Protein AF-A0A5B7K9D0-F1 (afdb_monomer)

Solvent-accessible surface area (backbone atoms only — not comparable to full-atom values): 18803 Å² total; per-residue (Å²): 105,33,91,85,78,66,42,64,62,54,30,26,32,66,75,74,73,41,77,31,24,77,67,46,36,67,79,73,42,40,76,84,85,36,50,75,45,51,32,67,60,52,50,51,52,51,51,51,53,49,49,54,52,50,53,52,51,51,52,52,52,49,53,54,50,51,53,52,51,50,53,51,52,54,52,50,54,53,51,51,52,52,54,52,52,49,51,54,50,54,51,49,53,49,50,52,52,52,42,52,53,49,55,73,67,44,86,51,71,66,47,49,51,54,34,48,54,51,51,56,48,52,50,50,52,56,60,69,62,58,70,70,78,67,73,72,83,72,75,71,72,74,82,75,81,77,76,81,80,88,82,80,89,82,87,86,84,90,87,86,87,89,84,89,87,88,85,87,84,89,80,80,88,79,80,79,81,73,78,77,77,90,73,81,85,79,75,87,70,87,73,80,75,80,72,80,76,83,79,81,77,83,83,80,83,88,78,89,84,82,84,89,90,83,87,88,82,89,81,91,78,85,82,80,75,80,83,79,77,80,86,76,81,75,80,76,73,76,85,78,80,73,79,87,70,79,81,77,79,94,77,80,90,78,83,82,76,85,83,82,75,81,84,80,76,83,80,82,80,79,85,81,85,129

Foldseek 3Di:
DPPPPPDDFFKAWPVVRDTDDPVCCVVPNDPPVTDMDTPVVVVVVVVVVVVVVVVVVVVVVVVVVVVVVVVVVVVVVVVVVVVVLVVLVVVLVVLVVVLVVLCVVDDDPVSVVVSVVSVVVSVVSVVVSPPPPVPDPPPPPDPPPPPPDDDDDDDDDDDDDDDDDDDDDDDDDDDDPDPPPPDDPPPPDPPPPPDPDDDDDDDDDDDDDDDDDDDDDDDDDDPDDDDDDDPPPPPDDPDPPDPPDDDDDDDDDDDDDPPDDDDDDDDDDDDDDD

pLDDT: mean 71.6, std 24.09, range [37.0, 98.38]

Structure (mmCIF, N/CA/C/O backbone):
data_AF-A0A5B7K9D0-F1
#
_entry.id   AF-A0A5B7K9D0-F1
#
loop_
_atom_site.group_PDB
_atom_site.id
_atom_site.type_symbol
_atom_site.label_atom_id
_atom_site.label_alt_id
_atom_site.label_comp_id
_atom_site.label_asym_id
_atom_site.label_entity_id
_atom_site.label_seq_id
_atom_site.pdbx_PDB_ins_code
_atom_site.Cartn_x
_atom_site.Cartn_y
_atom_site.Cartn_z
_atom_site.occupancy
_atom_site.B_iso_or_equiv
_atom_site.auth_seq_id
_atom_site.auth_comp_id
_atom_site.auth_asym_id
_atom_site.auth_atom_id
_atom_site.pdbx_PDB_model_num
ATOM 1 N N . MET A 1 1 ? 32.392 -12.750 -32.713 1.00 93.25 1 MET A N 1
ATOM 2 C CA . MET A 1 1 ? 32.916 -12.492 -34.073 1.00 93.25 1 MET A CA 1
ATOM 3 C C . MET A 1 1 ? 31.763 -12.564 -35.059 1.00 93.25 1 MET A C 1
ATOM 5 O O . MET A 1 1 ? 30.759 -13.179 -34.718 1.00 93.25 1 MET A O 1
ATOM 9 N N . CYS A 1 2 ? 31.868 -11.917 -36.221 1.00 96.12 2 CYS A N 1
ATOM 10 C CA . CYS A 1 2 ? 30.914 -12.110 -37.313 1.00 96.12 2 CYS A CA 1
ATOM 11 C C . CYS A 1 2 ? 30.968 -13.579 -37.772 1.00 96.12 2 CYS A C 1
ATOM 13 O O . CYS A 1 2 ? 32.075 -14.080 -37.977 1.00 96.12 2 CYS A O 1
ATOM 15 N N . PRO A 1 3 ? 29.826 -14.273 -37.917 1.00 94.81 3 PRO A N 1
ATOM 16 C CA . PRO A 1 3 ? 29.818 -15.682 -38.309 1.00 94.81 3 PRO A CA 1
ATOM 17 C C . PRO A 1 3 ? 30.277 -15.913 -39.756 1.00 94.81 3 PRO A C 1
ATOM 19 O O . PRO A 1 3 ? 30.742 -17.000 -40.067 1.00 94.81 3 PRO A O 1
ATOM 22 N N . GLU A 1 4 ? 30.166 -14.906 -40.625 1.00 95.69 4 GLU A N 1
ATOM 23 C CA . GLU A 1 4 ? 30.452 -15.040 -42.062 1.00 95.69 4 GLU A CA 1
ATOM 24 C C . GLU A 1 4 ? 31.881 -14.631 -42.407 1.00 95.69 4 GLU A C 1
ATOM 26 O O . GLU A 1 4 ? 32.582 -15.341 -43.115 1.00 95.69 4 GLU A O 1
ATOM 31 N N . HIS A 1 5 ? 32.327 -13.510 -41.844 1.00 96.44 5 HIS A N 1
ATOM 32 C CA . HIS A 1 5 ? 33.610 -12.896 -42.183 1.00 96.44 5 HIS A CA 1
ATOM 33 C C . HIS A 1 5 ? 34.705 -13.176 -41.143 1.00 96.44 5 HIS A C 1
ATOM 35 O O . HIS A 1 5 ? 35.862 -12.810 -41.322 1.00 96.44 5 HIS A O 1
ATOM 41 N N . GLY A 1 6 ? 34.352 -13.751 -39.986 1.00 96.12 6 GLY A N 1
ATOM 42 C CA . GLY A 1 6 ? 35.281 -13.984 -38.872 1.00 96.12 6 GLY A CA 1
ATOM 43 C C . GLY A 1 6 ? 35.803 -12.711 -38.186 1.00 96.12 6 GLY A C 1
ATOM 44 O O . GLY A 1 6 ? 36.428 -12.793 -37.128 1.00 96.12 6 GLY A O 1
ATOM 45 N N . SER A 1 7 ? 35.519 -11.524 -38.726 1.00 96.06 7 SER A N 1
ATOM 46 C CA . SER A 1 7 ? 35.989 -10.240 -38.213 1.00 96.06 7 SER A CA 1
ATOM 47 C C . SER A 1 7 ? 35.120 -9.699 -37.059 1.00 96.06 7 SER A C 1
ATOM 49 O O . SER A 1 7 ? 34.014 -10.174 -36.765 1.00 96.06 7 SER A O 1
ATOM 51 N N . ARG A 1 8 ? 35.656 -8.731 -36.302 1.00 97.00 8 ARG A N 1
ATOM 52 C CA . ARG A 1 8 ? 35.011 -8.193 -35.091 1.00 97.00 8 ARG A CA 1
ATOM 53 C C . ARG A 1 8 ? 33.774 -7.358 -35.444 1.00 97.00 8 ARG A C 1
ATOM 55 O O . ARG A 1 8 ? 33.805 -6.534 -36.353 1.00 97.00 8 ARG A O 1
ATOM 62 N N . LEU A 1 9 ? 32.701 -7.528 -34.669 1.00 97.38 9 LEU A N 1
ATOM 63 C CA . LEU A 1 9 ? 31.514 -6.674 -34.740 1.00 97.38 9 LEU A CA 1
ATOM 64 C C . LEU A 1 9 ? 31.845 -5.305 -34.134 1.00 97.38 9 LEU A C 1
ATOM 66 O O . LEU A 1 9 ? 32.272 -5.227 -32.980 1.00 97.38 9 LEU A O 1
ATOM 70 N N . ALA A 1 10 ? 31.673 -4.246 -34.915 1.00 97.38 10 ALA A N 1
ATOM 71 C CA . ALA A 1 10 ? 32.025 -2.880 -34.519 1.00 97.38 10 ALA A CA 1
ATOM 72 C C . ALA A 1 10 ? 30.884 -1.882 -34.750 1.00 97.38 10 ALA A C 1
ATOM 74 O O . ALA A 1 10 ? 30.903 -0.782 -34.193 1.00 97.38 10 ALA A O 1
ATOM 75 N N . PHE A 1 11 ? 29.870 -2.274 -35.520 1.00 97.81 11 PHE A N 1
ATOM 76 C CA . PHE A 1 11 ? 28.762 -1.421 -35.921 1.00 97.81 11 PHE A CA 1
ATOM 77 C C . PHE A 1 11 ? 27.428 -2.037 -35.507 1.00 97.81 11 PHE A C 1
ATOM 79 O O . PHE A 1 11 ? 27.322 -3.248 -35.311 1.00 97.81 11 PHE A O 1
ATOM 86 N N . TRP A 1 12 ? 26.417 -1.192 -35.368 1.00 98.12 12 TRP A N 1
ATOM 87 C CA . TRP A 1 12 ? 25.029 -1.573 -35.160 1.00 98.12 12 TRP A CA 1
ATOM 88 C C . TRP A 1 12 ? 24.189 -0.976 -36.283 1.00 98.12 12 TRP A C 1
ATOM 90 O O . TRP A 1 12 ? 24.243 0.233 -36.520 1.00 98.12 12 TRP A O 1
ATOM 100 N N . CYS A 1 13 ? 23.426 -1.816 -36.975 1.00 97.56 13 CYS A N 1
ATOM 101 C CA . CYS A 1 13 ? 22.444 -1.369 -37.946 1.00 97.56 13 CYS A CA 1
ATOM 102 C C . CYS A 1 13 ? 21.132 -1.070 -37.225 1.00 97.56 13 CYS A C 1
ATOM 104 O O . CYS A 1 13 ? 20.494 -1.975 -36.692 1.00 97.56 13 CYS A O 1
ATOM 106 N N . VAL A 1 14 ? 20.724 0.198 -37.213 1.00 96.38 14 VAL A N 1
ATOM 107 C CA . VAL A 1 14 ? 19.488 0.644 -36.555 1.00 96.38 14 VAL A CA 1
ATOM 108 C C . VAL A 1 14 ? 18.267 0.088 -37.283 1.00 96.38 14 VAL A C 1
ATOM 110 O O . VAL A 1 14 ? 17.337 -0.373 -36.637 1.00 96.38 14 VAL A O 1
ATOM 113 N N . SER A 1 15 ? 18.302 0.054 -38.617 1.00 96.56 15 SER A N 1
ATOM 114 C CA . SER A 1 15 ? 17.191 -0.429 -39.446 1.00 96.56 15 SER A CA 1
ATOM 115 C C . SER A 1 15 ? 16.925 -1.930 -39.289 1.00 96.56 15 SER A C 1
ATOM 117 O O . SER A 1 15 ? 15.780 -2.358 -39.374 1.00 96.56 15 SER A O 1
ATOM 119 N N . CYS A 1 16 ? 17.975 -2.733 -39.086 1.00 96.62 16 CYS A N 1
ATOM 120 C CA . CYS A 1 16 ? 17.863 -4.188 -38.924 1.00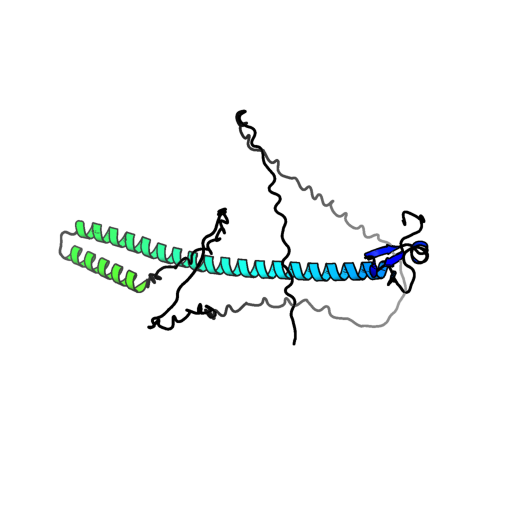 96.62 16 CYS A CA 1
ATOM 121 C C . CYS A 1 16 ? 17.884 -4.644 -37.465 1.00 96.62 16 CYS A C 1
ATOM 123 O O . CYS A 1 16 ? 17.670 -5.823 -37.212 1.00 96.62 16 CYS A O 1
ATOM 125 N N . GLU A 1 17 ? 18.186 -3.741 -36.531 1.00 96.69 17 GLU A N 1
ATOM 126 C CA . GLU A 1 17 ? 18.398 -4.039 -35.112 1.00 96.69 17 GLU A CA 1
ATOM 127 C C . GLU A 1 17 ? 19.430 -5.159 -34.866 1.00 96.69 17 GLU A C 1
ATOM 129 O O . GLU A 1 17 ? 19.261 -6.017 -33.998 1.00 96.69 17 GLU A O 1
ATOM 134 N N . THR A 1 18 ? 20.532 -5.151 -35.625 1.00 96.75 18 THR A N 1
ATOM 135 C CA . THR A 1 18 ? 21.591 -6.171 -35.538 1.00 96.75 18 THR A CA 1
ATOM 136 C C . THR A 1 18 ? 22.998 -5.576 -35.522 1.00 96.75 18 THR A C 1
ATOM 138 O O . THR A 1 18 ? 23.266 -4.500 -36.060 1.00 96.75 18 THR A O 1
ATOM 141 N N . ALA A 1 19 ? 23.935 -6.297 -34.897 1.00 97.19 19 ALA A N 1
ATOM 142 C CA . ALA A 1 19 ? 25.354 -5.949 -34.908 1.00 97.19 19 ALA A CA 1
ATOM 143 C C . ALA A 1 19 ? 26.041 -6.456 -36.188 1.00 97.19 19 ALA A C 1
ATOM 145 O O . ALA A 1 19 ? 25.825 -7.593 -36.604 1.00 97.19 19 ALA A O 1
ATOM 146 N N . ALA A 1 20 ? 26.926 -5.642 -36.765 1.00 96.94 20 ALA A N 1
ATOM 147 C CA . ALA A 1 20 ? 27.625 -5.918 -38.019 1.00 96.94 20 ALA A CA 1
ATOM 148 C C . ALA A 1 20 ? 29.147 -5.683 -37.905 1.00 96.94 20 ALA A C 1
ATOM 150 O O . ALA A 1 20 ? 29.621 -4.842 -37.126 1.00 96.94 20 ALA A O 1
ATOM 151 N N . CYS A 1 21 ? 29.934 -6.441 -38.678 1.00 97.50 21 CYS A N 1
ATOM 152 C CA . CYS A 1 21 ? 31.344 -6.128 -38.943 1.00 97.50 21 CYS A CA 1
ATOM 153 C C . CYS A 1 21 ? 31.461 -5.190 -40.155 1.00 97.50 21 CYS A C 1
ATOM 155 O O . CYS A 1 21 ? 30.463 -4.915 -40.815 1.00 97.50 21 CYS A O 1
ATOM 157 N N . GLY A 1 22 ? 32.673 -4.702 -40.443 1.00 95.94 22 GLY A N 1
ATOM 158 C CA . GLY A 1 22 ? 32.917 -3.783 -41.561 1.00 95.94 22 GLY A CA 1
ATOM 159 C C . GLY A 1 22 ? 32.517 -4.349 -42.928 1.00 95.94 22 GLY A C 1
ATOM 160 O O . GLY A 1 22 ? 31.944 -3.618 -43.723 1.00 95.94 22 GLY A O 1
ATOM 161 N N . GLU A 1 23 ? 32.745 -5.642 -43.172 1.00 96.81 23 GLU A N 1
ATOM 162 C CA . GLU A 1 23 ? 32.408 -6.312 -44.442 1.00 96.81 23 GLU A CA 1
ATOM 163 C C . GLU A 1 23 ? 30.888 -6.413 -44.649 1.00 96.81 23 GLU A C 1
ATOM 165 O O . GLU A 1 23 ? 30.371 -6.004 -45.687 1.00 96.81 23 GLU A O 1
ATOM 170 N N . CYS A 1 24 ? 30.134 -6.794 -43.608 1.00 96.50 24 CYS A N 1
ATOM 171 C CA . CYS A 1 24 ? 28.667 -6.835 -43.659 1.00 96.50 24 CYS A CA 1
ATOM 172 C C . CYS A 1 24 ? 28.021 -5.485 -44.021 1.00 96.50 24 CYS A C 1
ATOM 174 O O . CYS A 1 24 ? 26.888 -5.468 -44.507 1.00 96.50 24 CYS A O 1
ATOM 176 N N . LEU A 1 25 ? 28.699 -4.359 -43.765 1.00 94.75 25 LEU A N 1
ATOM 177 C CA . LEU A 1 25 ? 28.179 -3.036 -44.117 1.00 94.75 25 LEU A CA 1
ATOM 178 C C . LEU A 1 25 ? 28.082 -2.831 -45.629 1.00 94.75 25 LEU A C 1
ATOM 180 O O . LEU A 1 25 ? 27.198 -2.113 -46.079 1.00 94.75 25 LEU A O 1
ATOM 184 N N . PHE A 1 26 ? 28.980 -3.436 -46.404 1.00 93.88 26 PHE A N 1
ATOM 185 C CA . PHE A 1 26 ? 28.994 -3.278 -47.856 1.00 93.88 26 PHE A CA 1
ATOM 186 C C . PHE A 1 26 ? 28.060 -4.279 -48.531 1.00 93.88 26 PHE A C 1
ATOM 188 O O . PHE A 1 26 ? 27.310 -3.898 -49.425 1.00 93.88 26 PHE A O 1
ATOM 195 N N . ASP A 1 27 ? 28.048 -5.522 -48.047 1.00 94.81 27 ASP A N 1
ATOM 196 C CA . ASP A 1 27 ? 27.316 -6.600 -48.714 1.00 94.81 27 ASP A CA 1
ATOM 197 C C . ASP A 1 27 ? 25.829 -6.624 -48.356 1.00 94.81 27 ASP A C 1
ATOM 199 O O . ASP A 1 27 ? 24.980 -6.879 -49.208 1.00 94.81 27 ASP A O 1
ATOM 203 N N . ARG A 1 28 ? 25.498 -6.383 -47.080 1.00 95.38 28 ARG A N 1
ATOM 204 C CA . ARG A 1 28 ? 24.138 -6.594 -46.548 1.00 95.38 28 ARG A CA 1
ATOM 205 C C . ARG A 1 28 ? 23.463 -5.344 -46.026 1.00 95.38 28 ARG A C 1
ATOM 207 O O . ARG A 1 28 ? 22.239 -5.284 -46.029 1.00 95.38 28 ARG A O 1
ATOM 214 N N . HIS A 1 29 ? 24.242 -4.364 -45.578 1.00 95.12 29 HIS A N 1
ATOM 215 C CA . HIS A 1 29 ? 23.711 -3.126 -45.011 1.00 95.12 29 HIS A CA 1
ATOM 216 C C . HIS A 1 29 ? 24.219 -1.870 -45.738 1.00 95.12 29 HIS A C 1
ATOM 218 O O . HIS A 1 29 ? 24.694 -0.942 -45.072 1.00 95.12 29 HIS A O 1
ATOM 224 N N . PRO A 1 30 ? 24.130 -1.804 -47.083 1.00 94.44 30 PRO A N 1
ATOM 225 C CA . PRO A 1 30 ? 24.677 -0.685 -47.831 1.00 94.44 30 PRO A CA 1
ATOM 226 C C . PRO A 1 30 ? 23.942 0.613 -47.493 1.00 94.44 30 PRO A C 1
ATOM 228 O O . PRO A 1 30 ? 22.709 0.681 -47.415 1.00 94.44 30 PRO A O 1
ATOM 231 N N . ARG A 1 31 ? 24.714 1.690 -47.336 1.00 91.50 31 ARG A N 1
ATOM 232 C CA . ARG A 1 31 ? 24.153 3.044 -47.309 1.00 91.50 31 ARG A CA 1
ATOM 233 C C . ARG A 1 31 ? 23.674 3.433 -48.715 1.00 91.50 31 ARG A C 1
ATOM 235 O O . ARG A 1 31 ? 24.309 3.043 -49.693 1.00 91.50 31 ARG A O 1
ATOM 242 N N . PRO A 1 32 ? 22.596 4.228 -48.831 1.00 93.25 32 PRO A N 1
ATOM 243 C CA . PRO A 1 32 ? 21.868 4.913 -47.753 1.00 93.25 32 PRO A CA 1
ATOM 244 C C . PRO A 1 32 ? 20.695 4.119 -47.149 1.00 93.25 32 PRO A C 1
ATOM 246 O O . PRO A 1 32 ? 20.025 4.639 -46.265 1.00 93.25 32 PRO A O 1
ATOM 249 N N . ALA A 1 33 ? 20.425 2.894 -47.610 1.00 95.62 33 ALA A N 1
ATOM 250 C CA . ALA A 1 33 ? 19.237 2.136 -47.202 1.00 95.62 33 ALA A CA 1
ATOM 251 C C . ALA A 1 33 ? 19.224 1.764 -45.706 1.00 95.62 33 ALA A C 1
ATOM 253 O O . ALA A 1 33 ? 18.156 1.628 -45.112 1.00 95.62 33 ALA A O 1
ATOM 254 N N . HIS A 1 34 ? 20.403 1.627 -45.095 1.00 97.06 34 HIS A N 1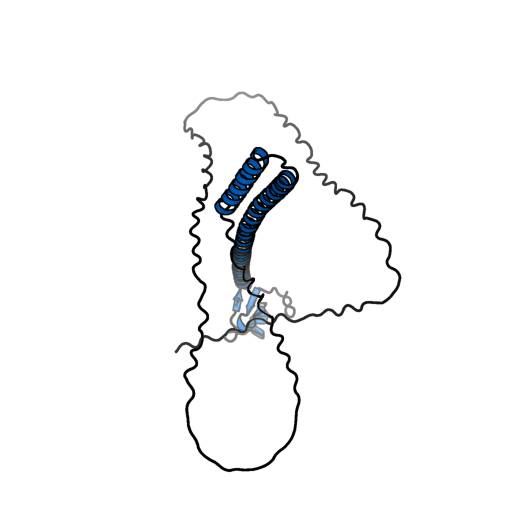
ATOM 255 C CA . HIS A 1 34 ? 20.562 1.286 -43.684 1.00 97.06 34 HIS A CA 1
ATOM 256 C C . HIS A 1 34 ? 21.226 2.412 -42.895 1.00 97.06 34 HIS A C 1
ATOM 258 O O . HIS A 1 34 ? 22.253 2.957 -43.311 1.00 97.06 34 HIS A O 1
ATOM 264 N N . ASP A 1 35 ? 20.680 2.700 -41.712 1.00 96.19 35 ASP A N 1
ATOM 265 C CA . ASP A 1 35 ? 21.328 3.584 -40.748 1.00 96.19 35 ASP A CA 1
ATOM 266 C C . ASP A 1 35 ? 22.271 2.786 -39.839 1.00 96.19 35 ASP A C 1
ATOM 268 O O . ASP A 1 35 ? 21.918 1.729 -39.305 1.00 96.19 35 ASP A O 1
ATOM 272 N N . LEU A 1 36 ? 23.503 3.275 -39.710 1.00 96.56 36 LEU A N 1
ATOM 273 C CA . LEU A 1 36 ? 24.617 2.567 -39.086 1.00 96.56 36 LEU A CA 1
ATOM 274 C C . LEU A 1 36 ? 25.277 3.463 -38.046 1.00 96.56 36 LEU A C 1
ATOM 276 O O . LEU A 1 36 ? 25.777 4.538 -38.383 1.00 96.56 36 LEU A O 1
ATOM 280 N N . ILE A 1 37 ? 25.368 2.964 -36.818 1.00 97.00 37 ILE A N 1
ATOM 281 C CA . ILE A 1 37 ? 26.040 3.624 -35.695 1.00 97.00 37 ILE A CA 1
ATOM 282 C C . ILE A 1 37 ? 27.149 2.729 -35.140 1.00 97.00 37 ILE A C 1
ATOM 284 O O . ILE A 1 37 ? 27.199 1.526 -35.415 1.00 97.00 37 ILE A O 1
ATOM 288 N N . ARG A 1 38 ? 28.072 3.294 -34.357 1.00 98.00 38 ARG A N 1
ATOM 289 C CA . ARG A 1 38 ? 29.080 2.476 -33.671 1.00 98.00 38 ARG A CA 1
ATOM 290 C C . ARG A 1 38 ? 28.392 1.614 -32.621 1.00 98.00 38 ARG A C 1
ATOM 292 O O . ARG A 1 38 ? 27.558 2.091 -31.854 1.00 98.00 38 ARG A O 1
ATOM 299 N N . LEU A 1 39 ? 28.783 0.343 -32.555 1.00 97.19 39 LEU A N 1
ATOM 300 C CA . LEU A 1 39 ? 28.190 -0.613 -31.622 1.00 97.19 39 LEU A CA 1
ATOM 301 C C . LEU A 1 39 ? 28.347 -0.152 -30.166 1.00 97.19 39 LEU A C 1
ATOM 303 O O . LEU A 1 39 ? 27.427 -0.303 -29.372 1.00 97.19 39 LEU A O 1
ATOM 307 N N . GLN A 1 40 ? 29.491 0.447 -29.825 1.00 97.44 40 GLN A N 1
ATOM 308 C CA . GLN A 1 40 ? 29.757 0.956 -28.478 1.00 97.44 40 GLN A CA 1
ATOM 309 C C . GLN A 1 40 ? 28.778 2.066 -28.064 1.00 97.44 40 GLN A C 1
ATOM 311 O O . GLN A 1 40 ? 28.283 2.040 -26.939 1.00 97.44 40 GLN A O 1
ATOM 316 N N . ASP A 1 41 ? 28.442 2.980 -28.975 1.00 97.50 41 ASP A N 1
ATOM 317 C CA . ASP A 1 41 ? 27.512 4.084 -28.706 1.00 97.50 41 ASP A CA 1
ATOM 318 C C . ASP A 1 41 ? 26.086 3.555 -28.496 1.00 97.50 41 ASP A C 1
ATOM 320 O O . ASP A 1 41 ? 25.372 3.986 -27.584 1.00 97.50 41 ASP A O 1
ATOM 324 N N . GLN A 1 42 ? 25.689 2.551 -29.288 1.00 97.06 42 GLN A N 1
ATOM 325 C CA . GLN A 1 42 ? 24.408 1.874 -29.099 1.00 97.06 42 GLN A CA 1
ATOM 326 C C . GLN A 1 42 ? 24.353 1.128 -27.765 1.00 97.06 42 GLN A C 1
ATOM 328 O O . GLN A 1 42 ? 23.351 1.214 -27.058 1.00 97.06 42 GLN A O 1
ATOM 333 N N . LEU A 1 43 ? 25.420 0.414 -27.395 1.00 96.69 43 LEU A N 1
ATOM 334 C CA . LEU A 1 43 ? 25.493 -0.284 -26.111 1.00 96.69 43 LEU A CA 1
ATOM 335 C C . LEU A 1 43 ? 25.397 0.694 -24.939 1.00 96.69 43 LEU A C 1
ATOM 337 O O . LEU A 1 43 ? 24.624 0.443 -24.019 1.00 96.69 43 LEU A O 1
ATOM 341 N N . HIS A 1 44 ? 26.104 1.824 -24.994 1.00 97.88 44 HIS A N 1
ATOM 342 C CA . HIS A 1 44 ? 26.001 2.875 -23.982 1.00 97.88 44 HIS A CA 1
ATOM 343 C C . HIS A 1 44 ? 24.572 3.433 -23.890 1.00 97.88 44 HIS A C 1
ATOM 345 O O . HIS A 1 44 ? 24.007 3.564 -22.805 1.00 97.88 44 HIS A O 1
ATOM 351 N N . THR A 1 45 ? 23.934 3.679 -25.036 1.00 97.00 45 THR A N 1
ATOM 352 C CA . THR A 1 45 ? 22.540 4.140 -25.097 1.00 97.00 45 THR A CA 1
ATOM 353 C C . THR A 1 45 ? 21.573 3.120 -24.490 1.00 97.00 45 THR A C 1
ATOM 355 O O . THR A 1 45 ? 20.665 3.488 -23.742 1.00 97.00 45 THR A O 1
ATOM 358 N N . LEU A 1 46 ? 21.752 1.830 -24.783 1.00 96.62 46 LEU A N 1
ATOM 359 C CA . LEU A 1 46 ? 20.944 0.756 -24.205 1.00 96.62 46 LEU A CA 1
ATOM 360 C C . LEU A 1 46 ? 21.163 0.634 -22.696 1.00 96.62 46 LEU A C 1
ATOM 362 O O . LEU A 1 46 ? 20.187 0.504 -21.960 1.00 96.62 46 LEU A O 1
ATOM 366 N N . GLN A 1 47 ? 22.411 0.721 -22.232 1.00 98.12 47 GLN A N 1
ATOM 367 C CA . GLN A 1 47 ? 22.744 0.714 -20.808 1.00 98.12 47 GLN A CA 1
ATOM 368 C C . GLN A 1 47 ? 22.070 1.872 -20.073 1.00 98.12 47 GLN A C 1
ATOM 370 O O . GLN A 1 47 ? 21.425 1.641 -19.053 1.00 98.12 47 GLN A O 1
ATOM 375 N N . GLU A 1 48 ? 22.127 3.088 -20.616 1.00 98.19 48 GLU A N 1
ATOM 376 C CA . GLU A 1 48 ? 21.488 4.247 -19.991 1.00 98.19 48 GLU A CA 1
ATOM 377 C C . GLU A 1 48 ? 19.959 4.112 -19.967 1.00 98.19 48 GLU A C 1
ATOM 379 O O . GLU A 1 48 ? 19.324 4.343 -18.938 1.00 98.19 48 GLU A O 1
ATOM 384 N N . ARG A 1 49 ? 19.344 3.631 -21.057 1.00 97.94 49 ARG A N 1
ATOM 385 C CA . ARG A 1 49 ? 17.898 3.343 -21.080 1.00 97.94 49 ARG A CA 1
ATOM 386 C C . ARG A 1 49 ? 17.510 2.289 -20.044 1.00 97.94 49 ARG A C 1
ATOM 388 O O . ARG A 1 49 ? 16.488 2.448 -19.375 1.00 97.94 49 ARG A O 1
ATOM 395 N N . MET A 1 50 ? 18.298 1.223 -19.909 1.00 97.56 50 MET A N 1
ATOM 396 C CA . MET A 1 50 ? 18.070 0.188 -18.898 1.00 97.56 50 MET A CA 1
ATOM 397 C C . MET A 1 50 ? 18.224 0.751 -17.486 1.00 97.56 50 MET A C 1
ATOM 399 O O . MET A 1 50 ? 17.377 0.481 -16.639 1.00 97.56 50 MET A O 1
ATOM 403 N N . ARG A 1 51 ? 19.235 1.592 -17.245 1.00 98.19 51 ARG A N 1
ATOM 404 C CA . ARG A 1 51 ? 19.454 2.267 -15.961 1.00 98.19 51 ARG A CA 1
ATOM 405 C C . ARG A 1 51 ? 18.264 3.145 -15.581 1.00 98.19 51 ARG A C 1
ATOM 407 O O . ARG A 1 51 ? 17.741 3.007 -14.481 1.00 98.19 51 ARG A O 1
ATOM 414 N N . ILE A 1 52 ? 17.786 3.987 -16.498 1.00 98.25 52 ILE A N 1
ATOM 415 C CA . ILE A 1 52 ? 16.611 4.846 -16.276 1.00 98.25 52 ILE A CA 1
ATOM 416 C C . ILE A 1 52 ? 15.371 4.001 -15.959 1.00 98.25 52 ILE A C 1
ATOM 418 O O . ILE A 1 52 ? 14.640 4.302 -15.014 1.00 98.25 52 ILE A O 1
ATOM 422 N N . ARG A 1 53 ? 15.135 2.919 -16.715 1.00 98.19 53 ARG A N 1
ATOM 423 C CA . ARG A 1 53 ? 14.011 2.002 -16.463 1.00 98.19 53 ARG A CA 1
ATOM 424 C C . ARG A 1 53 ? 14.120 1.324 -15.098 1.00 98.19 53 ARG A C 1
ATOM 426 O O . ARG A 1 53 ? 13.120 1.260 -14.390 1.00 98.19 53 ARG A O 1
ATOM 433 N N . ALA A 1 54 ? 15.311 0.865 -14.720 1.00 97.44 54 ALA A N 1
ATOM 434 C CA . ALA A 1 54 ? 15.556 0.238 -13.426 1.00 97.44 54 ALA A CA 1
ATOM 435 C C . ALA A 1 54 ? 15.303 1.217 -12.272 1.00 97.44 54 ALA A C 1
ATOM 437 O O . ALA A 1 54 ? 14.569 0.886 -11.347 1.00 97.44 54 ALA A O 1
ATOM 438 N N . VAL A 1 55 ? 15.825 2.446 -12.359 1.00 98.19 55 VAL A N 1
ATOM 439 C CA . VAL A 1 55 ? 15.592 3.497 -11.353 1.00 98.19 55 VAL A CA 1
ATOM 440 C C . VAL A 1 55 ? 14.102 3.809 -11.218 1.00 98.19 55 VAL A C 1
ATOM 442 O O . VAL A 1 55 ? 13.589 3.880 -10.103 1.00 98.19 55 VAL A O 1
ATOM 445 N N . ARG A 1 56 ? 13.382 3.938 -12.340 1.00 98.12 56 ARG A N 1
ATOM 446 C CA . ARG A 1 56 ? 11.932 4.169 -12.324 1.00 98.12 56 ARG A CA 1
ATOM 447 C C . ARG A 1 56 ? 11.179 3.024 -11.648 1.00 98.12 56 ARG A C 1
ATOM 449 O O . ARG A 1 56 ? 10.296 3.287 -10.841 1.00 98.12 56 ARG A O 1
ATOM 456 N N . LEU A 1 57 ? 11.525 1.777 -11.963 1.00 98.19 57 LEU A N 1
ATOM 457 C CA . LEU A 1 57 ? 10.885 0.605 -11.368 1.00 98.19 57 LEU A CA 1
ATOM 458 C C . LEU A 1 57 ? 11.149 0.527 -9.860 1.00 98.19 57 LEU A C 1
ATOM 460 O O . LEU A 1 57 ? 10.219 0.304 -9.094 1.00 98.19 57 LEU A O 1
ATOM 464 N N . VAL A 1 58 ? 12.383 0.785 -9.420 1.00 98.31 58 VAL A N 1
ATOM 465 C CA . VAL A 1 58 ? 12.718 0.848 -7.989 1.00 98.31 58 VAL A CA 1
ATOM 466 C C . VAL A 1 58 ? 11.921 1.949 -7.291 1.00 98.31 58 VAL A C 1
ATOM 468 O O . VAL A 1 58 ? 11.335 1.697 -6.246 1.00 98.31 58 VAL A O 1
ATOM 471 N N . SER A 1 59 ? 11.827 3.142 -7.882 1.00 98.00 59 SER A N 1
ATOM 472 C CA . SER A 1 59 ? 11.029 4.239 -7.321 1.00 98.00 59 SER A CA 1
ATOM 473 C C . SER A 1 59 ? 9.543 3.881 -7.197 1.00 98.00 59 SER A C 1
ATOM 475 O O . SER A 1 59 ? 8.937 4.178 -6.172 1.00 98.00 59 SER A O 1
ATOM 477 N N . GLN A 1 60 ? 8.969 3.196 -8.191 1.00 97.88 60 GLN A N 1
ATOM 478 C CA . GLN A 1 60 ? 7.583 2.720 -8.132 1.00 97.88 60 GLN A CA 1
ATOM 479 C C . GLN A 1 60 ? 7.378 1.669 -7.036 1.00 97.88 60 GLN A C 1
ATOM 481 O O . GLN A 1 60 ? 6.389 1.732 -6.312 1.00 97.88 60 GLN A O 1
ATOM 486 N N . LEU A 1 61 ? 8.318 0.730 -6.885 1.00 97.56 61 LEU A N 1
ATOM 487 C CA . LEU A 1 61 ? 8.264 -0.277 -5.824 1.00 97.56 61 LEU A CA 1
ATOM 488 C C . LEU A 1 61 ? 8.371 0.349 -4.431 1.00 97.56 61 LEU A C 1
ATOM 490 O O . LEU A 1 61 ? 7.644 -0.061 -3.532 1.00 97.56 61 LEU A O 1
ATOM 494 N N . VAL A 1 62 ? 9.243 1.346 -4.255 1.00 98.12 62 VAL A N 1
ATOM 495 C CA . VAL A 1 62 ? 9.381 2.072 -2.984 1.00 98.12 62 VAL A CA 1
ATOM 496 C C . VAL A 1 62 ? 8.099 2.837 -2.657 1.00 98.12 62 VAL A C 1
ATOM 498 O O . VAL A 1 62 ? 7.579 2.665 -1.561 1.00 98.12 62 VAL A O 1
ATOM 501 N N . SER A 1 63 ? 7.536 3.585 -3.612 1.00 97.56 63 SER A N 1
ATOM 502 C CA . SER A 1 63 ? 6.268 4.312 -3.419 1.00 97.56 63 SER A CA 1
ATOM 503 C C . SER A 1 63 ? 5.130 3.371 -3.017 1.00 97.56 63 SER A C 1
ATOM 505 O O . SER A 1 63 ? 4.440 3.614 -2.032 1.00 97.56 63 SER A O 1
ATOM 507 N N . ALA A 1 64 ? 4.975 2.248 -3.725 1.00 97.06 64 ALA A N 1
ATOM 508 C CA . ALA A 1 64 ? 3.951 1.259 -3.401 1.00 97.06 64 ALA A CA 1
ATOM 509 C C . ALA A 1 64 ? 4.183 0.616 -2.021 1.00 97.06 64 ALA A C 1
ATOM 511 O O . ALA A 1 64 ? 3.233 0.322 -1.299 1.00 97.06 64 ALA A O 1
ATOM 512 N N . ALA A 1 65 ? 5.437 0.379 -1.629 1.00 97.31 65 ALA A N 1
ATOM 513 C CA . ALA A 1 65 ? 5.751 -0.135 -0.299 1.00 97.31 65 ALA A CA 1
ATOM 514 C C . ALA A 1 65 ? 5.398 0.879 0.803 1.00 97.31 65 ALA A C 1
ATOM 516 O O . ALA A 1 65 ? 4.843 0.486 1.827 1.00 97.31 65 ALA A O 1
ATOM 517 N N . GLU A 1 66 ? 5.677 2.166 0.593 1.00 97.56 66 GLU A N 1
ATOM 518 C CA . GLU A 1 66 ? 5.334 3.237 1.535 1.00 97.56 66 GLU A CA 1
ATOM 519 C C . GLU A 1 66 ? 3.818 3.390 1.706 1.00 97.56 66 GLU A C 1
ATOM 521 O O . GLU A 1 66 ? 3.344 3.455 2.842 1.00 97.56 66 GLU A O 1
ATOM 526 N N . GLU A 1 67 ? 3.056 3.357 0.610 1.00 96.31 67 GLU A N 1
ATOM 527 C CA . GLU A 1 67 ? 1.586 3.378 0.627 1.00 96.31 67 GLU A CA 1
ATOM 528 C C . GLU A 1 67 ? 1.018 2.187 1.412 1.00 96.31 67 GLU A C 1
ATOM 530 O O . GLU A 1 67 ? 0.253 2.374 2.360 1.00 96.31 67 GLU A O 1
ATOM 535 N N . ASN A 1 68 ? 1.478 0.967 1.116 1.00 95.69 68 ASN A N 1
ATOM 536 C CA . ASN A 1 68 ? 1.051 -0.236 1.838 1.00 95.69 68 ASN A CA 1
ATOM 537 C C . ASN A 1 68 ? 1.382 -0.163 3.339 1.00 95.69 68 ASN A C 1
ATOM 539 O O . ASN A 1 68 ? 0.581 -0.557 4.187 1.00 95.69 68 ASN A O 1
ATOM 543 N N . VAL A 1 69 ? 2.565 0.346 3.700 1.00 97.25 69 VAL A N 1
ATOM 544 C CA . VAL A 1 69 ? 2.948 0.523 5.108 1.00 97.25 69 VAL A CA 1
ATOM 545 C C . VAL A 1 69 ? 2.062 1.567 5.787 1.00 97.25 69 VAL A C 1
ATOM 547 O O . VAL A 1 69 ? 1.692 1.377 6.948 1.00 97.25 69 VAL A O 1
ATOM 550 N N . ALA A 1 70 ? 1.707 2.652 5.098 1.00 95.19 70 ALA A N 1
ATOM 551 C CA . ALA A 1 70 ? 0.800 3.665 5.623 1.00 95.19 70 ALA A CA 1
ATOM 552 C C . ALA A 1 70 ? -0.605 3.093 5.874 1.00 95.19 70 ALA A C 1
ATOM 554 O O . ALA A 1 70 ? -1.159 3.302 6.955 1.00 95.19 70 ALA A O 1
ATOM 555 N N . GLU A 1 71 ? -1.141 2.302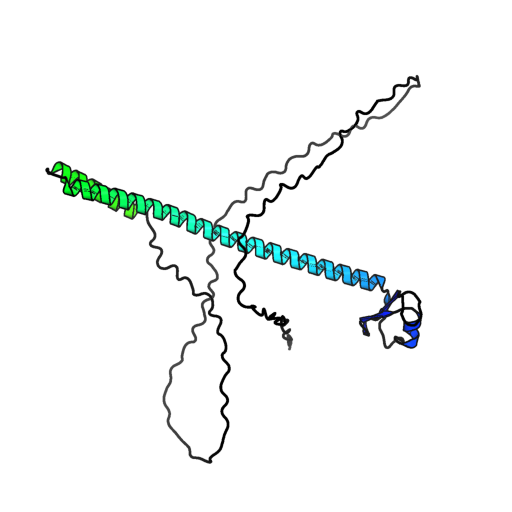 4.942 1.00 94.75 71 GLU A N 1
ATOM 556 C CA . GLU A 1 71 ? -2.435 1.626 5.096 1.00 94.75 71 GLU A CA 1
ATOM 557 C C . GLU A 1 71 ? -2.437 0.645 6.273 1.00 94.75 71 GLU A C 1
ATOM 559 O O . GLU A 1 71 ? -3.331 0.684 7.122 1.00 94.75 71 GLU A O 1
ATOM 564 N N . VAL A 1 72 ? -1.400 -0.191 6.388 1.00 96.38 72 VAL A N 1
ATOM 565 C CA . VAL A 1 72 ? -1.263 -1.131 7.511 1.00 96.38 72 VAL A CA 1
ATOM 566 C C . VAL A 1 72 ? -1.160 -0.383 8.840 1.00 96.38 72 VAL A C 1
ATOM 568 O O . VAL A 1 72 ? -1.789 -0.783 9.820 1.00 96.38 72 VAL A O 1
ATOM 571 N N . ARG A 1 73 ? -0.411 0.725 8.896 1.00 96.56 73 ARG A N 1
ATOM 572 C CA . ARG A 1 73 ? -0.331 1.565 10.103 1.00 96.56 73 ARG A CA 1
ATOM 573 C C . ARG A 1 73 ? -1.692 2.143 10.476 1.00 96.56 73 ARG A C 1
ATOM 575 O O . ARG A 1 73 ? -2.066 2.064 11.644 1.00 96.56 73 ARG A O 1
ATOM 582 N N . ALA A 1 74 ? -2.438 2.676 9.511 1.00 93.94 74 ALA A N 1
ATOM 583 C CA . ALA A 1 74 ? -3.779 3.202 9.751 1.00 93.94 74 ALA A CA 1
ATOM 584 C C . ALA A 1 74 ? -4.726 2.107 10.273 1.00 93.94 74 ALA A C 1
ATOM 586 O O . ALA A 1 74 ? -5.409 2.307 11.279 1.00 93.94 74 ALA A O 1
ATOM 587 N N . ALA A 1 75 ? -4.705 0.919 9.664 1.00 93.38 75 ALA A N 1
ATOM 588 C CA . ALA A 1 75 ? -5.495 -0.223 10.116 1.00 93.38 75 ALA A CA 1
ATOM 589 C C . ALA A 1 75 ? -5.123 -0.664 11.543 1.00 93.38 75 ALA A C 1
ATOM 591 O O . ALA A 1 75 ? -6.005 -0.942 12.356 1.00 93.38 75 ALA A O 1
ATOM 592 N N . LEU A 1 76 ? -3.830 -0.680 11.887 1.00 96.69 76 LEU A N 1
ATOM 593 C CA . LEU A 1 76 ? -3.372 -1.019 13.237 1.00 96.69 76 LEU A CA 1
ATOM 594 C C . LEU A 1 76 ? -3.873 -0.027 14.291 1.00 96.69 76 LEU A C 1
ATOM 596 O O . LEU A 1 76 ? -4.272 -0.462 15.369 1.00 96.69 76 LEU A O 1
ATOM 600 N N . VAL A 1 77 ? -3.909 1.275 13.991 1.00 96.00 77 VAL A N 1
ATOM 601 C CA . VAL A 1 77 ? -4.482 2.283 14.903 1.00 96.00 77 VAL A CA 1
ATOM 602 C C . VAL A 1 77 ? -5.956 1.982 15.187 1.00 96.00 77 VAL A C 1
ATOM 604 O O . VAL A 1 77 ? -6.371 1.993 16.346 1.00 96.00 77 VAL A O 1
ATOM 607 N N . VAL A 1 78 ? -6.730 1.629 14.155 1.00 92.44 78 VAL A N 1
ATOM 608 C CA . VAL A 1 78 ? -8.145 1.249 14.307 1.00 92.44 78 VAL A CA 1
ATOM 609 C C . VAL A 1 78 ? -8.296 -0.008 15.168 1.00 92.44 78 VAL A C 1
ATOM 611 O O . VAL A 1 78 ? -9.135 -0.044 16.067 1.00 92.44 78 VAL A O 1
ATOM 614 N N . VAL A 1 79 ? -7.469 -1.033 14.942 1.00 94.88 79 VAL A N 1
ATOM 615 C CA . VAL A 1 79 ? -7.495 -2.270 15.742 1.00 94.88 79 VAL A CA 1
ATOM 616 C C . VAL A 1 79 ? -7.148 -1.995 17.205 1.00 94.88 79 VAL A C 1
ATOM 618 O O . VAL A 1 79 ? -7.808 -2.527 18.097 1.00 94.88 79 VAL A O 1
ATOM 621 N N . VAL A 1 80 ? -6.141 -1.162 17.475 1.00 96.44 80 VAL A N 1
ATOM 622 C CA . VAL A 1 80 ? -5.759 -0.793 18.846 1.00 96.44 80 VAL A CA 1
ATOM 623 C C . VAL A 1 80 ? -6.902 -0.071 19.555 1.00 96.44 80 VAL A C 1
ATOM 625 O O . VAL A 1 80 ? -7.216 -0.424 20.693 1.00 96.44 80 VAL A O 1
ATOM 628 N N . GLU A 1 81 ? -7.572 0.875 18.892 1.00 92.44 81 GLU A N 1
ATOM 629 C CA . GLU A 1 81 ? -8.722 1.556 19.493 1.00 92.44 81 GLU A CA 1
ATOM 630 C C . GLU A 1 81 ? -9.887 0.587 19.730 1.00 92.44 81 GLU A C 1
ATOM 632 O O . GLU A 1 81 ? -10.485 0.593 20.806 1.00 92.44 81 GLU A O 1
ATOM 637 N N . TYR A 1 82 ? -10.148 -0.333 18.799 1.00 93.19 82 TYR A N 1
ATOM 638 C CA . TYR A 1 82 ? -11.155 -1.377 18.990 1.00 93.19 82 TYR A CA 1
ATOM 639 C C . TYR A 1 82 ? -10.846 -2.271 20.202 1.00 93.19 82 TYR A C 1
ATOM 641 O O . TYR A 1 82 ? -11.731 -2.577 21.004 1.00 93.19 82 TYR A O 1
ATOM 649 N N . LEU A 1 83 ? -9.584 -2.671 20.389 1.00 94.94 83 LEU A N 1
ATOM 650 C CA . LEU A 1 83 ? -9.164 -3.447 21.559 1.00 94.94 83 LEU A CA 1
ATOM 651 C C . LEU A 1 83 ? -9.305 -2.647 22.861 1.00 94.94 83 LEU A C 1
ATOM 653 O O . LEU A 1 83 ? -9.707 -3.209 23.883 1.00 94.94 83 LEU A O 1
ATOM 657 N N . ARG A 1 84 ? -9.023 -1.339 22.829 1.00 93.25 84 ARG A N 1
ATOM 658 C CA . ARG A 1 84 ? -9.228 -0.434 23.968 1.00 93.25 84 ARG A CA 1
ATOM 659 C C . ARG A 1 84 ? -10.704 -0.372 24.355 1.00 93.25 84 ARG A C 1
ATOM 661 O O . ARG A 1 84 ? -11.034 -0.587 25.521 1.00 93.25 84 ARG A O 1
ATOM 668 N N . GLN A 1 85 ? -11.584 -0.162 23.377 1.00 91.81 85 GLN A N 1
ATOM 669 C CA . GLN A 1 85 ? -13.036 -0.145 23.569 1.00 91.81 85 GLN A CA 1
ATOM 670 C C . GLN A 1 85 ? -13.552 -1.487 24.101 1.00 91.81 85 GLN A C 1
ATOM 672 O O . GLN A 1 85 ? -14.330 -1.523 25.055 1.00 91.81 85 GLN A O 1
ATOM 677 N N . ARG A 1 86 ? -13.067 -2.606 23.550 1.00 94.69 86 ARG A N 1
ATOM 678 C CA . ARG A 1 86 ? -13.425 -3.948 24.024 1.00 94.69 86 ARG A CA 1
ATOM 679 C C . ARG A 1 86 ? -13.058 -4.161 25.490 1.00 94.69 86 ARG A C 1
ATOM 681 O O . ARG A 1 86 ? -13.869 -4.695 26.238 1.00 94.69 86 ARG A O 1
ATOM 688 N N . LYS A 1 87 ? -11.877 -3.712 25.922 1.00 96.31 87 LYS A N 1
ATOM 689 C CA . LYS A 1 87 ? -11.464 -3.816 27.329 1.00 96.31 87 LYS A CA 1
ATOM 690 C C . LYS A 1 87 ? -12.412 -3.050 28.258 1.00 96.31 87 LYS A C 1
ATOM 692 O O . LYS A 1 87 ? -12.805 -3.583 29.292 1.00 96.31 87 LYS A O 1
ATOM 697 N N . VAL A 1 88 ? -12.814 -1.836 27.873 1.00 94.31 88 VAL A N 1
ATOM 698 C CA . VAL A 1 88 ? -13.793 -1.035 28.631 1.00 94.31 88 VAL A CA 1
ATOM 699 C C . VAL A 1 88 ? -15.130 -1.774 28.742 1.00 94.31 88 VAL A C 1
ATOM 701 O O . VAL A 1 88 ? -15.697 -1.858 29.832 1.00 94.31 88 VAL A O 1
ATOM 704 N N . LEU A 1 89 ? -15.604 -2.376 27.646 1.00 93.69 89 LEU A N 1
ATOM 705 C CA . LEU A 1 89 ? -16.823 -3.190 27.640 1.00 93.69 89 LEU A CA 1
ATOM 706 C C . LEU A 1 89 ? -16.717 -4.429 28.535 1.00 93.69 89 LEU A C 1
ATOM 708 O O . LEU A 1 89 ? -17.651 -4.720 29.282 1.00 93.69 89 LEU A O 1
ATOM 712 N N . ASP A 1 90 ? -15.593 -5.145 28.498 1.00 96.62 90 ASP A N 1
ATOM 713 C CA . ASP A 1 90 ? -15.369 -6.327 29.336 1.00 96.62 90 ASP A CA 1
ATOM 714 C C . ASP A 1 90 ? -15.360 -5.962 30.833 1.00 96.62 90 ASP A C 1
ATOM 716 O O . ASP A 1 90 ? -15.918 -6.693 31.664 1.00 96.62 90 ASP A O 1
ATOM 720 N N . ASP A 1 91 ? -14.787 -4.809 31.187 1.00 97.00 91 ASP A N 1
ATOM 721 C CA . ASP A 1 91 ? -14.770 -4.294 32.557 1.00 97.00 91 ASP A CA 1
ATOM 722 C C . ASP A 1 91 ? -16.158 -3.815 33.014 1.00 97.00 91 ASP A C 1
ATOM 724 O O . ASP A 1 91 ? -16.586 -4.149 34.124 1.00 97.00 91 ASP A O 1
ATOM 728 N N . LEU A 1 92 ? -16.916 -3.121 32.157 1.00 96.19 92 LEU A N 1
ATOM 729 C CA . LEU A 1 92 ? -18.323 -2.774 32.408 1.00 96.19 92 LEU A CA 1
ATOM 730 C C . LEU A 1 92 ? -19.185 -4.026 32.609 1.00 96.19 92 LEU A C 1
ATOM 732 O O . LEU A 1 92 ? -19.915 -4.125 33.596 1.00 96.19 92 LEU A O 1
ATOM 736 N N . ALA A 1 93 ? -19.052 -5.025 31.734 1.00 96.62 93 ALA A N 1
ATOM 737 C CA . ALA A 1 93 ? -19.786 -6.283 31.831 1.00 96.62 93 ALA A CA 1
ATOM 738 C C . ALA A 1 93 ? -19.456 -7.042 33.124 1.00 96.62 93 ALA A C 1
ATOM 740 O O . ALA A 1 93 ? -20.335 -7.650 33.740 1.00 96.62 93 ALA A O 1
ATOM 741 N N . ARG A 1 94 ? -18.194 -7.003 33.568 1.00 98.38 94 ARG A N 1
ATOM 742 C CA . ARG A 1 94 ? -17.776 -7.585 34.849 1.00 98.38 94 ARG A CA 1
ATOM 743 C C . ARG A 1 94 ? -18.441 -6.878 36.026 1.00 98.38 94 ARG A C 1
ATOM 745 O O . ARG A 1 94 ? -19.011 -7.559 36.874 1.00 98.38 94 ARG A O 1
ATOM 752 N N . ARG A 1 95 ? -18.421 -5.542 36.052 1.00 97.62 95 ARG A N 1
ATOM 753 C CA . ARG A 1 95 ? -19.076 -4.747 37.103 1.00 97.62 95 ARG A CA 1
ATOM 754 C C . ARG A 1 95 ? -20.583 -4.975 37.139 1.00 97.62 95 ARG A C 1
ATOM 756 O O . ARG A 1 95 ? -21.130 -5.181 38.217 1.00 97.62 95 ARG A O 1
ATOM 763 N N . ALA A 1 96 ? -21.234 -5.048 35.980 1.00 97.44 96 ALA A N 1
ATOM 764 C CA . ALA A 1 96 ? -22.659 -5.351 35.881 1.00 97.44 96 ALA A CA 1
ATOM 765 C C . ALA A 1 96 ? -23.003 -6.734 36.460 1.00 97.44 96 ALA A C 1
ATOM 767 O O . ALA A 1 96 ? -23.998 -6.878 37.171 1.00 97.44 96 ALA A O 1
ATOM 768 N N . ARG A 1 97 ? -22.164 -7.754 36.218 1.00 98.38 97 ARG A N 1
ATOM 769 C CA . ARG A 1 97 ? -22.327 -9.076 36.849 1.00 98.38 97 ARG A CA 1
ATOM 770 C C . ARG A 1 97 ? -22.196 -8.999 38.370 1.00 98.38 97 ARG A C 1
ATOM 772 O O . ARG A 1 97 ? -23.047 -9.547 39.062 1.00 98.38 97 ARG A O 1
ATOM 779 N N . THR A 1 98 ? -21.190 -8.293 38.887 1.00 97.94 98 THR A N 1
ATOM 780 C CA . THR A 1 98 ? -21.013 -8.107 40.338 1.00 97.94 98 THR A CA 1
ATOM 781 C C . THR A 1 98 ? -22.203 -7.383 40.967 1.00 97.94 98 THR A C 1
ATOM 783 O O . THR A 1 98 ? -22.736 -7.856 41.966 1.00 97.94 98 THR A O 1
ATOM 786 N N . ALA A 1 99 ? -22.669 -6.288 40.357 1.00 97.75 99 ALA A N 1
ATOM 787 C CA . ALA A 1 99 ? -23.840 -5.545 40.821 1.00 97.75 99 ALA A CA 1
ATOM 788 C C . ALA A 1 99 ? -25.100 -6.424 40.830 1.00 97.75 99 ALA A C 1
ATOM 790 O O . ALA A 1 99 ? -25.884 -6.379 41.773 1.00 97.75 99 ALA A O 1
ATOM 791 N N . ARG A 1 100 ? -25.266 -7.287 39.820 1.00 98.12 100 ARG A N 1
ATOM 792 C CA . ARG A 1 100 ? -26.375 -8.246 39.759 1.00 98.12 100 ARG A CA 1
ATOM 793 C C . ARG A 1 100 ? -26.324 -9.283 40.881 1.00 98.12 100 ARG A C 1
ATOM 795 O O . ARG A 1 100 ? -27.372 -9.614 41.427 1.00 98.12 100 ARG A O 1
ATOM 802 N N . GLU A 1 101 ? -25.152 -9.821 41.213 1.00 98.25 101 GLU A N 1
ATOM 803 C CA . GLU A 1 101 ? -25.029 -10.759 42.338 1.00 98.25 101 GLU A CA 1
ATOM 804 C C . GLU A 1 101 ? -25.255 -10.059 43.686 1.00 98.25 101 GLU A C 1
ATOM 806 O O . GLU A 1 101 ? -25.965 -10.595 44.533 1.00 98.25 101 GLU A O 1
ATOM 811 N N . ALA A 1 102 ? -24.759 -8.828 43.855 1.00 97.50 102 ALA A N 1
ATOM 812 C CA . ALA A 1 102 ? -25.047 -8.011 45.035 1.00 97.50 102 ALA A CA 1
ATOM 813 C C . ALA A 1 102 ? -26.553 -7.724 45.180 1.00 97.50 102 ALA A C 1
ATOM 815 O O . ALA A 1 102 ? -27.107 -7.884 46.263 1.00 97.50 102 ALA A O 1
ATOM 816 N N . ALA A 1 103 ? -27.244 -7.418 44.076 1.00 97.44 103 ALA A N 1
ATOM 817 C CA . ALA A 1 103 ? -28.693 -7.214 44.056 1.00 97.44 103 ALA A CA 1
ATOM 818 C C . ALA A 1 103 ? -29.475 -8.439 44.553 1.00 97.44 103 ALA A C 1
ATOM 820 O O . ALA A 1 103 ? -30.478 -8.292 45.244 1.00 97.44 103 ALA A O 1
ATOM 821 N N . LYS A 1 104 ? -29.023 -9.654 44.212 1.00 97.75 104 LYS A N 1
ATOM 822 C CA . LYS A 1 104 ? -29.643 -10.901 44.692 1.00 97.75 104 LYS A CA 1
ATOM 823 C C . LYS A 1 104 ? -29.380 -11.155 46.176 1.00 97.75 104 LYS A C 1
ATOM 825 O O . LYS A 1 104 ? -30.172 -11.839 46.817 1.00 97.75 104 LYS A O 1
ATOM 830 N N . ALA A 1 105 ? -28.248 -10.680 46.688 1.00 97.69 105 ALA A N 1
ATOM 831 C CA . ALA A 1 105 ? -27.827 -10.886 48.069 1.00 97.69 105 ALA A CA 1
ATOM 832 C C . ALA A 1 105 ? -28.365 -9.820 49.038 1.00 97.69 105 ALA A C 1
ATOM 834 O O . ALA A 1 105 ? -28.359 -10.072 50.242 1.00 97.69 105 ALA A O 1
ATOM 835 N N . ALA A 1 106 ? -28.822 -8.674 48.524 1.00 97.62 106 ALA A N 1
ATOM 836 C CA . ALA A 1 106 ? -29.339 -7.549 49.296 1.00 97.62 106 ALA A CA 1
ATOM 837 C C . ALA A 1 106 ? -30.498 -7.965 50.214 1.00 97.62 106 ALA A C 1
ATOM 839 O O . ALA A 1 106 ? -31.464 -8.592 49.768 1.00 97.62 106 ALA A O 1
ATOM 840 N N . ARG A 1 107 ? -30.406 -7.615 51.502 1.00 97.31 107 ARG A N 1
ATOM 841 C CA . ARG A 1 107 ? -31.438 -7.950 52.504 1.00 97.31 107 ARG A CA 1
ATOM 842 C C . ARG A 1 107 ? -32.093 -6.735 53.127 1.00 97.31 107 ARG A C 1
ATOM 844 O O . ARG A 1 107 ? -33.193 -6.859 53.663 1.00 97.31 107 ARG A O 1
ATOM 851 N N . ASP A 1 108 ? -31.433 -5.589 53.067 1.00 97.69 108 ASP A N 1
ATOM 852 C CA . ASP A 1 108 ? -31.938 -4.344 53.615 1.00 97.69 108 ASP A CA 1
ATOM 853 C C . ASP A 1 108 ? -32.030 -3.243 52.549 1.00 97.69 108 ASP A C 1
ATOM 855 O O . ASP A 1 108 ? -31.628 -3.390 51.393 1.00 97.69 108 ASP A O 1
ATOM 859 N N . TYR A 1 109 ? -32.637 -2.124 52.938 1.00 96.38 109 TYR A N 1
ATOM 860 C CA . TYR A 1 109 ? -32.781 -0.971 52.056 1.00 96.38 109 TYR A CA 1
ATOM 861 C C . TYR A 1 109 ? -31.423 -0.337 51.703 1.00 96.38 109 TYR A C 1
ATOM 863 O O . TYR A 1 109 ? -31.270 0.191 50.603 1.00 96.38 109 TYR A O 1
ATOM 871 N N . GLY A 1 110 ? -30.437 -0.423 52.605 1.00 97.44 110 GLY A N 1
ATOM 872 C CA . GLY A 1 110 ? -29.092 0.114 52.400 1.00 97.44 110 GLY A CA 1
ATOM 873 C C . GLY A 1 110 ? -28.360 -0.595 51.259 1.00 97.44 110 GLY A C 1
ATOM 874 O O . GLY A 1 110 ? -27.863 0.062 50.341 1.00 97.44 110 GLY A O 1
ATOM 875 N N . ASP A 1 111 ? -28.389 -1.926 51.256 1.00 97.00 111 ASP A N 1
ATOM 876 C CA . ASP A 1 111 ? -27.856 -2.785 50.201 1.00 97.00 111 ASP A CA 1
ATOM 877 C C . ASP A 1 111 ? -28.484 -2.439 48.845 1.00 97.00 111 ASP A C 1
ATOM 879 O O . ASP A 1 111 ? -27.783 -2.277 47.843 1.00 97.00 111 ASP A O 1
ATOM 883 N N . VAL A 1 112 ? -29.812 -2.268 48.809 1.00 96.50 112 VAL A N 1
ATOM 884 C CA . VAL A 1 112 ? -30.540 -1.915 47.581 1.00 96.50 112 VAL A CA 1
ATOM 885 C C . VAL A 1 112 ? -30.113 -0.541 47.060 1.00 96.50 112 VAL A C 1
ATOM 887 O O . VAL A 1 112 ? -29.891 -0.393 45.856 1.00 96.50 112 VAL A O 1
ATOM 890 N N . THR A 1 113 ? -29.952 0.457 47.936 1.00 97.19 113 THR A N 1
ATOM 891 C CA . THR A 1 113 ? -29.452 1.780 47.526 1.00 97.19 113 THR A CA 1
ATOM 892 C C . THR A 1 113 ? -28.015 1.721 47.009 1.00 97.19 113 THR A C 1
ATOM 894 O O . THR A 1 113 ? -27.731 2.294 45.963 1.00 97.19 113 THR A O 1
ATOM 897 N N . SER A 1 114 ? -27.138 0.935 47.640 1.00 97.44 114 SER A N 1
ATOM 898 C CA . SER A 1 114 ? -25.753 0.757 47.184 1.00 97.44 114 SER A CA 1
ATOM 899 C C . SER A 1 114 ? -25.667 0.082 45.807 1.00 97.44 114 SER A C 1
ATOM 901 O O . SER A 1 114 ? -24.883 0.490 44.941 1.00 97.44 114 SER A O 1
ATOM 903 N N . VAL A 1 115 ? -26.509 -0.927 45.562 1.00 97.94 115 VAL A N 1
ATOM 904 C CA . VAL A 1 115 ? -26.631 -1.575 44.249 1.00 97.94 115 VAL A CA 1
ATOM 905 C C . VAL A 1 115 ? -27.126 -0.582 43.200 1.00 97.94 115 VAL A C 1
ATOM 907 O O . VAL A 1 115 ? -26.572 -0.546 42.100 1.00 97.94 115 VAL A O 1
ATOM 910 N N . ARG A 1 116 ? -28.130 0.241 43.531 1.00 97.62 116 ARG A N 1
ATOM 911 C CA . ARG A 1 116 ? -28.637 1.289 42.637 1.00 97.62 116 ARG A CA 1
ATOM 912 C C . ARG A 1 116 ? -27.538 2.283 42.263 1.00 97.62 116 ARG A C 1
ATOM 914 O O . ARG A 1 116 ? -27.324 2.497 41.075 1.00 97.62 116 ARG A O 1
ATOM 921 N N . ASP A 1 117 ? -26.799 2.803 43.238 1.00 97.81 117 ASP A N 1
ATOM 922 C CA . ASP A 1 117 ? -25.703 3.747 42.986 1.00 97.81 117 ASP A CA 1
ATOM 923 C C . ASP A 1 117 ? -24.623 3.133 42.078 1.00 97.81 117 ASP A C 1
ATOM 925 O O . ASP A 1 117 ? -24.067 3.799 41.202 1.00 97.81 117 ASP A O 1
ATOM 929 N N . THR A 1 118 ? -24.355 1.831 42.238 1.00 97.81 118 THR A N 1
ATOM 930 C CA . THR A 1 118 ? -23.424 1.087 41.375 1.00 97.81 118 THR A CA 1
ATOM 931 C C . THR A 1 118 ? -23.946 0.962 39.942 1.00 97.81 118 THR A C 1
ATOM 933 O O . THR A 1 118 ? -23.171 1.099 38.995 1.00 97.81 118 THR A O 1
ATOM 936 N N . ILE A 1 119 ? -25.244 0.706 39.760 1.00 97.44 119 ILE A N 1
ATOM 937 C CA . ILE A 1 119 ? -25.881 0.652 38.436 1.00 97.44 119 ILE A CA 1
ATOM 938 C C . ILE A 1 119 ? -25.827 2.029 37.767 1.00 97.44 119 ILE A C 1
ATOM 940 O O . ILE A 1 119 ? -25.402 2.118 36.615 1.00 97.44 119 ILE A O 1
ATOM 944 N N . ASP A 1 120 ? -26.168 3.091 38.500 1.00 97.56 120 ASP A N 1
ATOM 945 C CA . ASP A 1 120 ? -26.125 4.469 38.003 1.00 97.56 120 ASP A CA 1
ATOM 946 C C . ASP A 1 120 ? -24.689 4.867 37.605 1.00 97.56 120 ASP A C 1
ATOM 948 O O . ASP A 1 120 ? -24.475 5.535 36.591 1.00 97.56 120 ASP A O 1
ATOM 952 N N . ALA A 1 121 ? -23.676 4.408 38.350 1.00 97.00 121 ALA A N 1
ATOM 953 C CA . ALA A 1 121 ? -22.271 4.592 37.989 1.00 97.00 121 ALA A CA 1
ATOM 954 C C . ALA A 1 121 ? -21.874 3.822 36.715 1.00 97.00 121 ALA A C 1
ATOM 956 O O . ALA A 1 121 ? -21.213 4.386 35.849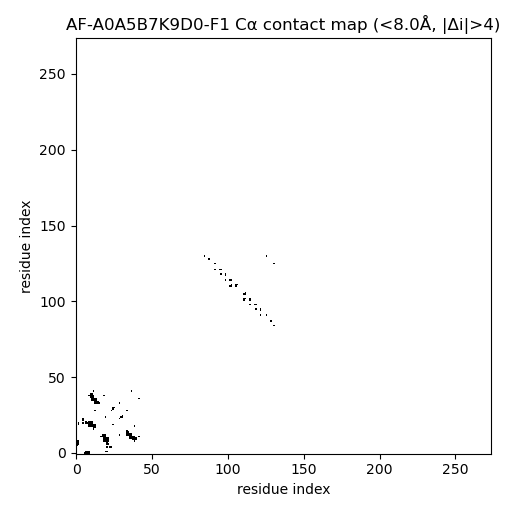 1.00 97.00 121 ALA A O 1
ATOM 957 N N . ILE A 1 122 ? -22.296 2.561 36.561 1.00 96.31 122 ILE A N 1
ATOM 958 C CA . ILE A 1 122 ? -22.043 1.776 35.338 1.00 96.31 122 ILE A CA 1
ATOM 959 C C . ILE A 1 122 ? -22.683 2.448 34.119 1.00 96.31 122 ILE A C 1
ATOM 961 O O . ILE A 1 122 ? -22.066 2.484 33.056 1.00 96.31 122 ILE A O 1
ATOM 965 N N . GLN A 1 123 ? -23.904 2.968 34.263 1.00 95.19 123 GLN A N 1
ATOM 966 C CA . GLN A 1 123 ? -24.603 3.646 33.177 1.00 95.19 123 GLN A CA 1
ATOM 967 C C . GLN A 1 123 ? -23.878 4.932 32.764 1.00 95.19 123 GLN A C 1
ATOM 969 O O . GLN A 1 123 ? -23.636 5.132 31.575 1.00 95.19 123 GLN A O 1
ATOM 974 N N . ARG A 1 124 ? -23.451 5.748 33.735 1.00 95.06 124 ARG A N 1
ATOM 975 C CA . ARG A 1 124 ? -22.652 6.950 33.466 1.00 95.06 124 ARG A CA 1
ATOM 976 C C . ARG A 1 124 ? -21.349 6.616 32.743 1.00 95.06 124 ARG A C 1
ATOM 978 O O . ARG A 1 124 ? -21.035 7.246 31.742 1.00 95.06 124 ARG A O 1
ATOM 985 N N . ASP A 1 125 ? -20.630 5.594 33.202 1.00 94.00 125 ASP A N 1
ATOM 986 C CA . ASP A 1 125 ? -19.375 5.167 32.578 1.00 94.00 125 ASP A CA 1
ATOM 987 C C . ASP A 1 125 ? -19.588 4.608 31.162 1.00 94.00 125 ASP A C 1
ATOM 989 O O . ASP A 1 125 ? -18.721 4.751 30.304 1.00 94.00 125 ASP A O 1
ATOM 993 N N . PHE A 1 126 ? -20.724 3.953 30.901 1.00 92.19 126 PHE A N 1
ATOM 994 C CA . PHE A 1 126 ? -21.081 3.483 29.562 1.00 92.19 126 PHE A CA 1
ATOM 995 C C . PHE A 1 126 ? -21.353 4.654 28.607 1.00 92.19 126 PHE A C 1
ATOM 997 O O . PHE A 1 126 ? -20.894 4.632 27.464 1.00 92.19 126 PHE A O 1
ATOM 1004 N N . GLU A 1 127 ? -22.063 5.681 29.079 1.00 91.88 127 GLU A N 1
ATOM 1005 C CA . GLU A 1 127 ? -22.336 6.908 28.325 1.00 91.88 127 GLU A CA 1
ATOM 1006 C C . GLU A 1 127 ? -21.047 7.721 28.084 1.00 91.88 127 GLU A C 1
ATOM 1008 O O . GLU A 1 127 ? -20.793 8.150 26.957 1.00 91.88 127 GLU A O 1
ATOM 1013 N N . GLU A 1 128 ? -20.190 7.867 29.102 1.00 91.25 128 GLU A N 1
ATOM 1014 C CA . GLU A 1 128 ? -18.907 8.586 29.020 1.00 91.25 128 GLU A CA 1
ATOM 1015 C C . GLU A 1 128 ? -17.877 7.866 28.153 1.00 91.25 128 GLU A C 1
ATOM 1017 O O . GLU A 1 128 ? -17.122 8.513 27.424 1.00 91.25 128 GLU A O 1
ATOM 1022 N N . ALA A 1 129 ? -17.864 6.528 28.168 1.00 88.19 129 ALA A N 1
ATOM 1023 C CA . ALA A 1 129 ? -16.997 5.752 27.290 1.00 88.19 129 ALA A CA 1
ATOM 1024 C C . ALA A 1 129 ? -17.237 6.082 25.811 1.00 88.19 129 ALA A C 1
ATOM 1026 O O . ALA A 1 129 ? -16.396 5.707 24.988 1.00 88.19 129 ALA A O 1
ATOM 1027 N N . ALA A 1 130 ? -18.350 6.773 25.494 1.00 76.81 130 ALA A N 1
ATOM 1028 C CA . ALA A 1 130 ? -18.685 7.322 24.189 1.00 76.81 130 ALA A CA 1
ATOM 1029 C C . ALA A 1 130 ? -18.342 6.310 23.108 1.00 76.81 130 ALA A C 1
ATOM 1031 O O . ALA A 1 130 ? -17.731 6.657 22.091 1.00 76.81 130 ALA A O 1
ATOM 1032 N N . ILE A 1 131 ? -18.671 5.039 23.404 1.00 72.69 131 ILE A N 1
ATOM 1033 C CA . ILE A 1 131 ? -18.422 3.903 22.537 1.00 72.69 131 ILE A CA 1
ATOM 1034 C C . ILE A 1 131 ? -19.274 4.231 21.347 1.00 72.69 131 ILE A C 1
ATOM 1036 O O . ILE A 1 131 ? -20.487 4.026 21.339 1.00 72.69 131 ILE A O 1
ATOM 1040 N N . THR A 1 132 ? -18.623 4.865 20.386 1.00 63.22 132 THR A N 1
ATOM 1041 C CA . THR A 1 132 ? -19.193 5.222 19.121 1.00 63.22 132 THR A CA 1
ATOM 1042 C C . THR A 1 132 ? -19.456 3.850 18.560 1.00 63.22 132 THR A C 1
ATOM 1044 O O . THR A 1 132 ? -18.545 3.174 18.076 1.00 63.22 132 THR A O 1
ATOM 1047 N N . THR A 1 133 ? -20.695 3.381 18.735 1.00 55.38 133 THR A N 1
ATOM 1048 C CA . THR A 1 133 ? -21.301 2.323 17.948 1.00 55.38 133 THR A CA 1
ATOM 1049 C C . THR A 1 133 ? -21.227 2.865 16.545 1.00 55.38 133 THR A C 1
ATOM 1051 O O . THR A 1 133 ? -22.144 3.517 16.050 1.00 55.38 133 THR A O 1
ATOM 1054 N N . THR A 1 134 ? -20.033 2.733 15.980 1.00 52.19 134 THR A N 1
ATOM 1055 C CA . THR A 1 134 ? -19.670 3.207 14.671 1.00 52.19 134 THR A CA 1
ATOM 1056 C C . THR A 1 134 ? -20.445 2.252 13.807 1.00 52.19 134 THR A C 1
ATOM 1058 O O . THR A 1 134 ? -20.070 1.095 13.617 1.00 52.19 134 THR A O 1
ATOM 1061 N N . ASN A 1 135 ? -21.654 2.708 13.485 1.00 45.19 135 ASN A N 1
ATOM 1062 C CA . ASN A 1 135 ? -22.582 2.087 12.579 1.00 45.19 135 ASN A CA 1
ATOM 1063 C C . ASN A 1 135 ? -21.777 1.469 11.454 1.00 45.19 135 ASN A C 1
ATOM 1065 O O . ASN A 1 135 ? -21.013 2.183 10.813 1.00 45.19 135 ASN A O 1
ATOM 1069 N N . ARG A 1 136 ? -21.964 0.156 11.278 1.00 41.78 136 ARG A N 1
ATOM 1070 C CA . ARG A 1 136 ? -21.626 -0.611 10.082 1.00 41.78 136 ARG A CA 1
ATOM 1071 C C . ARG A 1 136 ? -20.392 -0.060 9.375 1.00 41.78 136 ARG A C 1
ATOM 1073 O O . ARG A 1 136 ? -20.510 0.766 8.472 1.00 41.78 136 ARG A O 1
ATOM 1080 N N . VAL A 1 137 ? -19.225 -0.611 9.699 1.00 45.56 137 VAL A N 1
ATOM 1081 C CA . VAL A 1 137 ? -18.209 -0.776 8.660 1.00 45.56 137 VAL A CA 1
ATOM 1082 C C . VAL A 1 137 ? -18.917 -1.545 7.542 1.00 45.56 137 VAL A C 1
ATOM 1084 O O . VAL A 1 137 ? -19.064 -2.764 7.611 1.00 45.56 137 VAL A O 1
ATOM 1087 N N . CYS A 1 138 ? -19.475 -0.819 6.571 1.00 43.44 138 CYS A N 1
ATOM 1088 C CA . CYS A 1 138 ? -19.801 -1.347 5.266 1.00 43.44 138 CYS A CA 1
ATOM 1089 C C . CYS A 1 138 ? -18.447 -1.753 4.710 1.00 43.44 138 CYS A C 1
ATOM 1091 O O . CYS A 1 138 ? -17.746 -0.943 4.105 1.00 43.44 138 CYS A O 1
ATOM 1093 N N . VAL A 1 139 ? -18.049 -2.988 5.018 1.00 46.75 139 VAL A N 1
ATOM 1094 C CA . VAL A 1 139 ? -17.059 -3.719 4.248 1.00 46.75 139 VAL A CA 1
ATOM 1095 C C . VAL A 1 139 ? -17.636 -3.687 2.846 1.00 46.75 139 VAL A C 1
ATOM 1097 O O . VAL A 1 139 ? -18.577 -4.409 2.537 1.00 46.75 139 VAL A O 1
ATOM 1100 N N . SER A 1 140 ? -17.200 -2.702 2.069 1.00 42.03 140 SER A N 1
ATOM 1101 C CA . SER A 1 140 ? -17.552 -2.617 0.667 1.00 42.03 140 SER A CA 1
ATOM 1102 C C . SER A 1 140 ? -16.998 -3.899 0.078 1.00 42.03 140 SER A C 1
ATOM 1104 O O . SER A 1 140 ? -15.805 -4.169 0.237 1.00 42.03 140 SER A O 1
ATOM 1106 N N . ASP A 1 141 ? -17.891 -4.733 -0.451 1.00 37.09 141 ASP A N 1
ATOM 1107 C CA . ASP A 1 141 ? -17.536 -6.039 -0.982 1.00 37.09 141 ASP A CA 1
ATOM 1108 C C . ASP A 1 141 ? -16.315 -5.898 -1.902 1.00 37.09 141 ASP A C 1
ATOM 1110 O O . ASP A 1 141 ? -16.262 -4.958 -2.707 1.00 37.09 141 ASP A O 1
ATOM 1114 N N . PRO A 1 142 ? -15.312 -6.790 -1.794 1.00 47.22 142 PRO A N 1
ATOM 1115 C CA . PRO A 1 142 ? -14.218 -6.796 -2.749 1.00 47.22 142 PRO A CA 1
ATOM 1116 C C . PRO A 1 142 ? -14.823 -6.905 -4.157 1.00 47.22 142 PRO A C 1
ATOM 1118 O O . PRO A 1 142 ? -15.756 -7.696 -4.342 1.00 47.22 142 PRO A O 1
ATOM 1121 N N . PRO A 1 143 ? -14.345 -6.115 -5.138 1.00 47.81 143 PRO A N 1
ATOM 1122 C CA . PRO A 1 143 ? -14.939 -6.053 -6.466 1.00 47.81 143 PRO A CA 1
ATOM 1123 C C . PRO A 1 143 ? -15.070 -7.467 -7.017 1.00 47.81 143 PRO A C 1
ATOM 1125 O O . PRO A 1 143 ? -14.078 -8.164 -7.242 1.00 47.81 143 PRO A O 1
ATOM 1128 N N . SER A 1 144 ? -16.317 -7.909 -7.163 1.00 40.41 144 SER A N 1
ATOM 1129 C CA . SER A 1 144 ? -16.640 -9.236 -7.647 1.00 40.41 144 SER A CA 1
ATOM 1130 C C . SER A 1 144 ? -16.054 -9.359 -9.048 1.00 40.41 144 SER A C 1
ATOM 1132 O O . SER A 1 144 ? -16.491 -8.679 -9.978 1.00 40.41 144 SER A O 1
ATOM 1134 N N . LEU A 1 145 ? -15.035 -10.208 -9.192 1.00 45.22 145 LEU A N 1
ATOM 1135 C CA . LEU A 1 145 ? -14.519 -10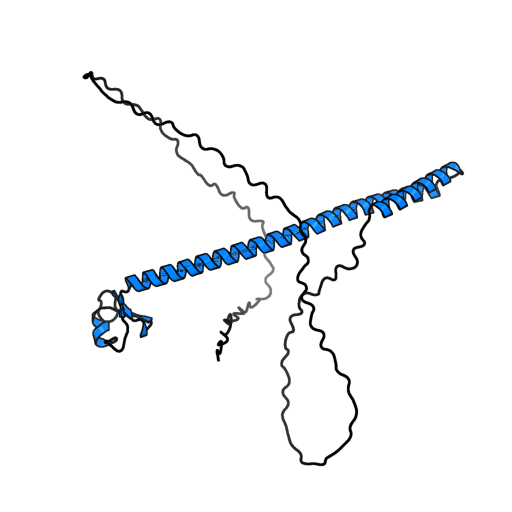.650 -10.480 1.00 45.22 145 LEU A CA 1
ATOM 1136 C C . LEU A 1 145 ? -15.670 -11.332 -11.223 1.00 45.22 145 LEU A C 1
ATOM 1138 O O . LEU A 1 145 ? -15.981 -12.503 -11.004 1.00 45.22 145 LEU A O 1
ATOM 1142 N N . SER A 1 146 ? -16.342 -10.565 -12.074 1.00 42.03 146 SER A N 1
ATOM 1143 C CA . SER A 1 146 ? -17.357 -11.057 -12.987 1.00 42.03 146 SER A CA 1
ATOM 1144 C C . SER A 1 146 ? -16.675 -11.966 -14.006 1.00 42.03 146 SER A C 1
ATOM 1146 O O . SER A 1 146 ? -16.088 -11.535 -14.994 1.00 42.03 146 SER A O 1
ATOM 1148 N N . HIS A 1 147 ? -16.742 -13.269 -13.744 1.00 43.47 147 HIS A N 1
ATOM 1149 C CA . HIS A 1 147 ? -16.469 -14.292 -14.737 1.00 43.47 147 HIS A CA 1
ATOM 1150 C C . HIS A 1 147 ? -17.515 -14.184 -15.852 1.00 43.47 147 HIS A C 1
ATOM 1152 O O . HIS A 1 147 ? -18.644 -14.659 -15.717 1.00 43.47 147 HIS A O 1
ATOM 1158 N N . SER A 1 148 ? -17.134 -13.557 -16.966 1.00 41.12 148 SER A N 1
ATOM 1159 C CA . SER A 1 148 ? -17.876 -13.597 -18.224 1.00 41.12 148 SER A CA 1
ATOM 1160 C C . SER A 1 148 ? -17.939 -15.041 -18.729 1.00 41.12 148 SER A C 1
ATOM 1162 O O . SER A 1 148 ? -17.038 -15.534 -19.408 1.00 41.12 148 SER A O 1
ATOM 1164 N N . SER A 1 149 ? -19.013 -15.736 -18.368 1.00 40.97 149 SER A N 1
ATOM 1165 C CA . SER A 1 149 ? -19.364 -17.038 -18.926 1.00 40.97 149 SER A CA 1
ATOM 1166 C C . SER A 1 149 ? -19.944 -16.813 -20.320 1.00 40.97 149 SER A C 1
ATOM 1168 O O . SER A 1 149 ? -21.093 -16.408 -20.468 1.00 40.97 149 SER A O 1
ATOM 1170 N N . SER A 1 150 ? -19.133 -17.033 -21.353 1.00 47.66 150 SER A N 1
ATOM 1171 C CA . SER A 1 150 ? -19.591 -17.098 -22.740 1.00 47.66 150 SER A CA 1
ATOM 1172 C C . SER A 1 150 ? -19.906 -18.551 -23.092 1.00 47.66 150 SER A C 1
ATOM 1174 O O . SER A 1 150 ? -19.030 -19.351 -23.405 1.00 47.66 150 SER A O 1
ATOM 1176 N N . SER A 1 151 ? -21.187 -18.902 -23.041 1.00 47.56 151 SER A N 1
ATOM 1177 C CA . SER A 1 151 ? -21.702 -20.113 -23.676 1.00 47.56 151 SER A CA 1
ATOM 1178 C C . SER A 1 151 ? -23.131 -19.872 -24.134 1.00 47.56 151 SER A C 1
ATOM 1180 O O . SER A 1 151 ? -24.026 -19.775 -23.299 1.00 47.56 151 SER A O 1
ATOM 1182 N N . SER A 1 152 ? -23.340 -19.788 -25.447 1.00 40.97 152 SER A N 1
ATOM 1183 C CA . SER A 1 152 ? -24.572 -20.220 -26.119 1.00 40.97 152 SER A CA 1
ATOM 1184 C C . SER A 1 152 ? -24.335 -20.276 -27.626 1.00 40.97 152 SER A C 1
ATOM 1186 O O . SER A 1 152 ? -24.388 -19.275 -28.333 1.00 40.97 152 SER A O 1
ATOM 1188 N N . PHE A 1 153 ? -24.070 -21.492 -28.095 1.00 43.72 153 PHE A N 1
ATOM 1189 C CA . PHE A 1 153 ? -24.440 -21.941 -29.430 1.00 43.72 153 PHE A CA 1
ATOM 1190 C C . PHE A 1 153 ? -25.968 -21.904 -29.556 1.00 43.72 153 PHE A C 1
ATOM 1192 O O . PHE A 1 153 ? -26.655 -22.431 -28.684 1.00 43.72 153 PHE A O 1
ATOM 1199 N N . SER A 1 154 ? -26.492 -21.367 -30.656 1.00 41.22 154 SER A N 1
ATOM 1200 C CA . SER A 1 154 ? -27.752 -21.810 -31.267 1.00 41.22 154 SER A CA 1
ATOM 1201 C C . SER A 1 154 ? -27.803 -21.335 -32.714 1.00 41.22 154 SER A C 1
ATOM 1203 O O . SER A 1 154 ? -27.728 -20.144 -33.006 1.00 41.22 154 SER A O 1
ATOM 1205 N N . SER A 1 155 ? -27.906 -22.302 -33.616 1.00 43.56 155 SER A N 1
ATOM 1206 C CA . SER A 1 155 ? -28.163 -22.116 -35.038 1.00 43.56 155 SER A CA 1
ATOM 1207 C C . SER A 1 155 ? -29.663 -22.255 -35.320 1.00 43.56 155 SER A C 1
ATOM 1209 O O . SER A 1 155 ? -30.330 -23.057 -34.668 1.00 43.56 155 SER A O 1
ATOM 1211 N N . SER A 1 156 ? -30.101 -21.602 -36.404 1.00 37.00 156 SER A N 1
ATOM 1212 C CA . SER A 1 156 ? -31.127 -22.034 -37.385 1.00 37.00 156 SER A CA 1
ATOM 1213 C C . SER A 1 156 ? -32.410 -21.181 -37.516 1.00 37.00 156 SER A C 1
ATOM 1215 O O . SER A 1 156 ? -33.271 -21.164 -36.646 1.00 37.00 156 SER A O 1
ATOM 1217 N N . SER A 1 157 ? -32.532 -20.608 -38.727 1.00 39.91 157 SER A N 1
ATOM 1218 C CA . SER A 1 157 ? -33.682 -20.615 -39.667 1.00 39.91 157 SER A CA 1
ATOM 1219 C C . SER A 1 157 ? -34.961 -19.773 -39.443 1.00 39.91 157 SER A C 1
ATOM 1221 O O . SER A 1 157 ? -35.864 -20.152 -38.713 1.00 39.91 157 SER A O 1
ATOM 1223 N N . SER A 1 158 ? -35.044 -18.702 -40.255 1.00 45.84 158 SER A N 1
ATOM 1224 C CA . SER A 1 158 ? -36.101 -18.315 -41.229 1.00 45.84 158 SER A CA 1
ATOM 1225 C C . SER A 1 158 ? -37.597 -18.317 -40.863 1.00 45.84 158 SER A C 1
ATOM 1227 O O . SER A 1 158 ? -38.184 -19.384 -40.736 1.00 45.84 158 SER A O 1
ATOM 1229 N N . SER A 1 159 ? -38.248 -17.146 -40.992 1.00 39.59 159 SER A N 1
ATOM 1230 C CA . SER A 1 159 ? -39.476 -16.949 -41.800 1.00 39.59 159 SER A CA 1
ATOM 1231 C C . SER A 1 159 ? -39.906 -15.472 -41.876 1.00 39.59 159 SER A C 1
ATOM 1233 O O . SER A 1 159 ? -39.567 -14.654 -41.028 1.00 39.59 159 SER A O 1
ATOM 1235 N N . SER A 1 160 ? -40.645 -15.168 -42.935 1.00 40.69 160 SER A N 1
ATOM 1236 C CA . SER A 1 160 ? -40.934 -13.887 -43.577 1.00 40.69 160 SER A CA 1
ATOM 1237 C C . SER A 1 160 ? -42.110 -13.067 -42.999 1.00 40.69 160 SER A C 1
ATOM 1239 O O . SER A 1 160 ? -43.211 -13.586 -42.867 1.00 40.69 160 SER A O 1
ATOM 1241 N N . SER A 1 161 ? -41.884 -11.748 -42.875 1.00 43.09 161 SER A N 1
ATOM 1242 C CA . SER A 1 161 ? -42.742 -10.635 -43.371 1.00 43.09 161 SER A CA 1
ATOM 1243 C C . SER A 1 161 ? -44.001 -10.210 -42.551 1.00 43.09 161 SER A C 1
ATOM 1245 O O . SER A 1 161 ? -44.275 -10.789 -41.509 1.00 43.09 161 SER A O 1
ATOM 1247 N N . PRO A 1 162 ? -44.678 -9.082 -42.892 1.00 66.50 162 PRO A N 1
ATOM 1248 C CA . PRO A 1 162 ? -44.571 -7.812 -42.151 1.00 66.50 162 PRO A CA 1
ATOM 1249 C C . PRO A 1 162 ? -45.939 -7.277 -41.665 1.00 66.50 162 PRO A C 1
ATOM 1251 O O . PRO A 1 162 ? -46.970 -7.790 -42.083 1.00 66.50 162 PRO A O 1
ATOM 1254 N N . SER A 1 163 ? -45.961 -6.219 -40.836 1.00 37.06 163 SER A N 1
ATOM 1255 C CA . SER A 1 163 ? -46.977 -5.131 -40.805 1.00 37.06 163 SER A CA 1
ATOM 1256 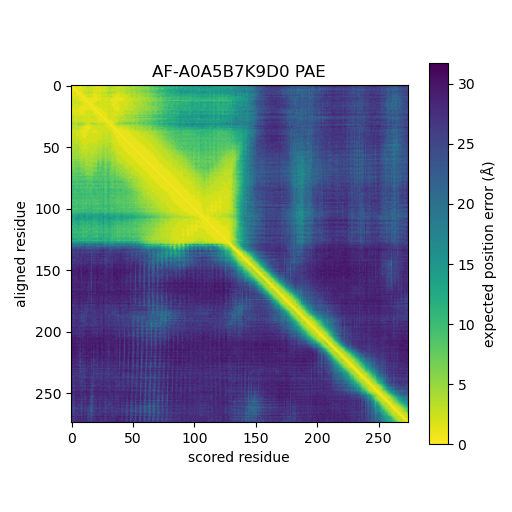C C . SER A 1 163 ? -46.755 -4.192 -39.608 1.00 37.06 163 SER A C 1
ATOM 1258 O O . SER A 1 163 ? -46.560 -4.638 -38.483 1.00 37.06 163 SER A O 1
ATOM 1260 N N . SER A 1 164 ? -46.783 -2.885 -39.870 1.00 48.69 164 SER A N 1
ATOM 1261 C CA . SER A 1 164 ? -46.788 -1.760 -38.909 1.00 48.69 164 SER A CA 1
ATOM 1262 C C . SER A 1 164 ? -48.223 -1.492 -38.378 1.00 48.69 164 SER A C 1
ATOM 1264 O O . SER A 1 164 ? -49.118 -2.251 -38.748 1.00 48.69 164 SER A O 1
ATOM 1266 N N . PRO A 1 165 ? -48.559 -0.365 -37.700 1.00 61.78 165 PRO A N 1
ATOM 1267 C CA . PRO A 1 165 ? -47.817 0.546 -36.805 1.00 61.78 165 PRO A CA 1
ATOM 1268 C C . PRO A 1 165 ? -48.597 0.881 -35.490 1.00 61.78 165 PRO A C 1
ATOM 1270 O O . PRO A 1 165 ? -49.764 0.526 -35.339 1.00 61.78 165 PRO A O 1
ATOM 1273 N N . SER A 1 166 ? -48.002 1.747 -34.649 1.00 38.50 166 SER A N 1
ATOM 1274 C CA . SER A 1 166 ? -48.650 2.801 -33.815 1.00 38.50 166 SER A CA 1
ATOM 1275 C C . SER A 1 166 ? -48.715 2.609 -32.290 1.00 38.50 166 SER A C 1
ATOM 1277 O O . SER A 1 166 ? -48.946 1.514 -31.790 1.00 38.50 166 SER A O 1
ATOM 1279 N N . THR A 1 167 ? -48.691 3.766 -31.602 1.00 46.62 167 THR A N 1
ATOM 1280 C CA . THR A 1 167 ? -48.995 4.062 -30.174 1.00 46.62 167 THR A CA 1
ATOM 1281 C C . THR A 1 167 ? -47.762 4.029 -29.255 1.00 46.62 167 THR A C 1
ATOM 1283 O O . THR A 1 167 ? -47.233 2.967 -28.971 1.00 46.62 167 THR A O 1
ATOM 1286 N N . SER A 1 168 ? -47.074 5.147 -28.990 1.00 40.91 168 SER A N 1
ATOM 1287 C CA . SER A 1 168 ? -47.404 6.322 -28.148 1.00 40.91 168 SER A CA 1
ATOM 1288 C C . SER A 1 168 ? -47.429 6.048 -26.633 1.00 40.91 168 SER A C 1
ATOM 1290 O O . SER A 1 168 ? -47.908 5.013 -26.190 1.00 40.91 168 SER A O 1
ATOM 1292 N N . MET A 1 169 ? -46.950 7.060 -25.892 1.00 38.56 169 MET A N 1
ATOM 1293 C CA . MET A 1 169 ? -46.944 7.263 -24.432 1.00 38.56 169 MET A CA 1
ATOM 1294 C C . MET A 1 169 ? -45.708 6.769 -23.658 1.00 38.56 169 MET A C 1
ATOM 1296 O O . MET A 1 169 ? -45.604 5.620 -23.256 1.00 38.56 169 MET A O 1
ATOM 1300 N N . GLY A 1 170 ? -44.823 7.735 -23.384 1.00 45.50 170 GLY A N 1
ATOM 1301 C CA . GLY A 1 170 ? -44.462 8.114 -22.015 1.00 45.50 170 GLY A CA 1
ATOM 1302 C C . GLY A 1 170 ? -43.566 7.166 -21.226 1.00 45.50 170 GLY A C 1
ATOM 1303 O O . GLY A 1 170 ? -44.066 6.290 -20.533 1.00 45.50 170 GLY A O 1
ATOM 1304 N N . SER A 1 171 ? -42.266 7.471 -21.196 1.00 39.66 171 SER A N 1
ATOM 1305 C CA . SER A 1 171 ? -41.364 6.979 -20.153 1.00 39.66 171 SER A CA 1
ATOM 1306 C C . SER A 1 171 ? -40.417 8.091 -19.714 1.00 39.66 171 SER A C 1
ATOM 1308 O O . SER A 1 171 ? -39.756 8.731 -20.528 1.00 39.66 171 SER A O 1
ATOM 1310 N N . SER A 1 172 ? -40.436 8.320 -18.407 1.00 46.06 172 SER A N 1
ATOM 1311 C CA . SER A 1 172 ? -39.688 9.288 -17.613 1.00 46.06 172 SER A CA 1
ATOM 1312 C C . SER A 1 172 ? -38.175 9.287 -17.875 1.00 46.06 172 SER A C 1
ATOM 1314 O O . SER A 1 172 ? -37.618 8.240 -18.212 1.00 46.06 172 SER A O 1
ATOM 1316 N N . PRO A 1 173 ? -37.481 10.418 -17.649 1.00 50.47 173 PRO A N 1
ATOM 1317 C CA . PRO A 1 173 ? -36.027 10.429 -17.634 1.00 50.47 173 PRO A CA 1
ATOM 1318 C C . PRO A 1 173 ? -35.539 9.625 -16.423 1.00 50.47 173 PRO A C 1
ATOM 1320 O O . PRO A 1 173 ? -35.812 9.969 -15.275 1.00 50.47 173 PRO A O 1
ATOM 1323 N N . VAL A 1 174 ? -34.845 8.523 -16.697 1.00 43.06 174 VAL A N 1
ATOM 1324 C CA . VAL A 1 174 ? -34.016 7.825 -15.716 1.00 43.06 174 VAL A CA 1
ATOM 1325 C C . VAL A 1 174 ? -32.764 8.679 -15.551 1.00 43.06 174 VAL A C 1
ATOM 1327 O O . VAL A 1 174 ? -31.954 8.773 -16.470 1.00 43.06 174 VAL A O 1
ATOM 1330 N N . GLU A 1 175 ? -32.651 9.366 -14.416 1.00 44.47 175 GLU A N 1
ATOM 1331 C CA . GLU A 1 175 ? -31.397 9.984 -13.994 1.00 44.47 175 GLU A CA 1
ATOM 1332 C C . GLU A 1 175 ? -30.366 8.880 -13.740 1.00 44.47 175 GLU A C 1
ATOM 1334 O O . GLU A 1 175 ? -30.553 8.024 -12.874 1.00 44.47 175 GLU A O 1
ATOM 1339 N N . ASP A 1 176 ? -29.279 8.910 -14.509 1.00 40.69 176 ASP A N 1
ATOM 1340 C CA . ASP A 1 176 ? -28.064 8.144 -14.254 1.00 40.69 176 ASP A CA 1
ATOM 1341 C C . ASP A 1 176 ? -27.463 8.559 -12.899 1.00 40.69 176 ASP A C 1
ATOM 1343 O O . ASP A 1 176 ? -27.076 9.723 -12.725 1.00 40.69 176 ASP A O 1
ATOM 1347 N N . PRO A 1 177 ? -27.312 7.646 -11.923 1.00 49.59 177 PRO A N 1
ATOM 1348 C CA . PRO A 1 177 ? -26.540 7.942 -10.733 1.00 49.59 177 PRO A CA 1
ATOM 1349 C C . PRO A 1 177 ? -25.053 7.890 -11.092 1.00 49.59 177 PRO A C 1
ATOM 1351 O O . PRO A 1 177 ? -24.415 6.838 -11.074 1.00 49.59 177 PRO A O 1
ATOM 1354 N N . HIS A 1 178 ? -24.483 9.060 -11.381 1.00 40.66 178 HIS A N 1
ATOM 1355 C CA . HIS A 1 178 ? -23.039 9.268 -11.328 1.00 40.66 178 HIS A CA 1
ATOM 1356 C C . HIS A 1 178 ? -22.506 8.757 -9.974 1.00 40.66 178 HIS A C 1
ATOM 1358 O O . HIS A 1 178 ? -22.967 9.226 -8.924 1.00 40.66 178 HIS A O 1
ATOM 1364 N N . PRO A 1 179 ? -21.524 7.837 -9.941 1.00 47.62 179 PRO A N 1
ATOM 1365 C CA . PRO A 1 179 ? -20.875 7.480 -8.693 1.00 47.62 179 PRO A CA 1
ATOM 1366 C C . PRO A 1 179 ? -20.127 8.710 -8.180 1.00 47.62 179 PRO A C 1
ATOM 1368 O O . PRO A 1 179 ? -19.201 9.219 -8.815 1.00 47.62 179 PRO A O 1
ATOM 1371 N N . LYS A 1 180 ? -20.570 9.214 -7.025 1.00 40.38 180 LYS A N 1
ATOM 1372 C CA . LYS A 1 180 ? -19.891 10.275 -6.285 1.00 40.38 180 LYS A CA 1
ATOM 1373 C C . LYS A 1 180 ? -18.455 9.826 -6.031 1.00 40.38 180 LYS A C 1
ATOM 1375 O O . LYS A 1 180 ? -18.217 8.861 -5.311 1.00 40.38 180 LYS A O 1
ATOM 1380 N N . SER A 1 181 ? -17.518 10.539 -6.648 1.00 41.81 181 SER A N 1
ATOM 1381 C CA . SER A 1 181 ? -16.092 10.488 -6.350 1.00 41.81 181 SER A CA 1
ATOM 1382 C C . SER A 1 181 ? -15.895 10.724 -4.854 1.00 41.81 181 SER A C 1
ATOM 1384 O O . SER A 1 181 ? -15.991 11.855 -4.385 1.00 41.81 181 SER A O 1
ATOM 1386 N N . VAL A 1 182 ? -15.621 9.655 -4.106 1.00 44.88 182 VAL A N 1
ATOM 1387 C CA . VAL A 1 182 ? -15.159 9.720 -2.717 1.00 44.88 182 VAL A CA 1
ATOM 1388 C C . VAL A 1 182 ? -13.673 10.078 -2.752 1.00 44.88 182 VAL A C 1
ATOM 1390 O O . VAL A 1 182 ? -12.794 9.241 -2.573 1.00 44.88 182 VAL A O 1
ATOM 1393 N N . ARG A 1 183 ? -13.384 11.338 -3.066 1.00 50.94 183 ARG A N 1
ATOM 1394 C CA . ARG A 1 183 ? -12.142 11.994 -2.665 1.00 50.94 183 ARG A CA 1
ATOM 1395 C C . ARG A 1 183 ? -12.527 13.043 -1.635 1.00 50.94 183 ARG A C 1
ATOM 1397 O O . ARG A 1 183 ? -13.578 13.655 -1.763 1.00 50.94 183 ARG A O 1
ATOM 1404 N N . ASP A 1 184 ? -11.671 13.179 -0.632 1.00 42.88 184 ASP A N 1
ATOM 1405 C CA . ASP A 1 184 ? -11.763 14.095 0.510 1.00 42.88 184 ASP A CA 1
ATOM 1406 C C . ASP A 1 184 ? -12.368 13.516 1.799 1.00 42.88 184 ASP A C 1
ATOM 1408 O O . ASP A 1 184 ? -13.273 14.073 2.411 1.00 42.88 184 ASP A O 1
ATOM 1412 N N . LEU A 1 185 ? -11.745 12.446 2.306 1.00 42.72 185 LEU A N 1
ATOM 1413 C CA . LEU A 1 185 ? -11.452 12.381 3.742 1.00 42.72 185 LEU A CA 1
ATOM 1414 C C . LEU A 1 185 ? -10.042 12.941 3.953 1.00 42.72 185 LEU A C 1
ATOM 1416 O O . LEU A 1 185 ? -9.065 12.209 4.090 1.00 42.72 185 LEU A O 1
ATOM 1420 N N . HIS A 1 186 ? -9.946 14.270 3.930 1.00 42.03 186 HIS A N 1
ATOM 1421 C CA . HIS A 1 186 ? -8.783 14.992 4.431 1.00 42.03 186 HIS A CA 1
ATOM 1422 C C . HIS A 1 186 ? -8.780 14.852 5.961 1.00 42.03 186 HIS A C 1
ATOM 1424 O O . HIS A 1 186 ? -9.353 15.666 6.684 1.00 42.03 186 HIS A O 1
ATOM 1430 N N . LEU A 1 187 ? -8.175 13.775 6.467 1.00 43.72 187 LEU A N 1
ATOM 1431 C CA . LEU A 1 187 ? -7.773 13.708 7.866 1.00 43.72 187 LEU A CA 1
ATOM 1432 C C . LEU A 1 187 ? -6.490 14.537 7.989 1.00 43.72 187 LEU A C 1
ATOM 1434 O O . LEU A 1 187 ? -5.384 14.036 7.797 1.00 43.72 187 LEU A O 1
ATOM 1438 N N . SER A 1 188 ? -6.646 15.834 8.253 1.00 42.91 188 SER A N 1
ATOM 1439 C CA . SER A 1 188 ? -5.543 16.708 8.650 1.00 42.91 188 SER A CA 1
ATOM 1440 C C . SER A 1 188 ? -5.037 16.259 10.019 1.00 42.91 188 SER A C 1
ATOM 1442 O O . SER A 1 188 ? -5.448 16.779 11.052 1.00 42.91 188 SER A O 1
ATOM 1444 N N . GLN A 1 189 ? -4.181 15.242 10.036 1.00 46.59 189 GLN A N 1
ATOM 1445 C CA . GLN A 1 189 ? -3.393 14.888 11.203 1.00 46.59 189 GLN A CA 1
ATOM 1446 C C . GLN A 1 189 ? -1.961 15.335 10.917 1.00 46.59 189 GLN A C 1
ATOM 1448 O O . GLN A 1 189 ? -1.181 14.630 10.280 1.00 46.59 189 GLN A O 1
ATOM 1453 N N . GLU A 1 190 ? -1.647 16.560 11.342 1.00 42.03 190 GLU A N 1
ATOM 1454 C CA . GLU A 1 190 ? -0.282 17.076 11.398 1.00 42.03 190 GLU A CA 1
ATOM 1455 C C . GLU A 1 190 ? 0.536 16.184 12.343 1.00 42.03 190 GLU A C 1
ATOM 1457 O O . GLU A 1 190 ? 0.602 16.401 13.551 1.00 42.03 190 GLU A O 1
ATOM 1462 N N . MET A 1 191 ? 1.157 15.135 11.804 1.00 41.84 191 MET A N 1
ATOM 1463 C CA . MET A 1 191 ? 2.282 14.494 12.469 1.00 41.84 191 MET A CA 1
ATOM 1464 C C . MET A 1 191 ? 3.521 15.325 12.166 1.00 41.84 191 MET A C 1
ATOM 1466 O O . MET A 1 191 ? 4.152 15.183 11.119 1.00 41.84 191 MET A O 1
ATOM 1470 N N . THR A 1 192 ? 3.855 16.212 13.101 1.00 40.81 192 THR A N 1
ATOM 1471 C CA . THR A 1 192 ? 5.138 16.908 13.159 1.00 40.81 192 THR A CA 1
ATOM 1472 C C . THR A 1 192 ? 6.254 15.866 13.158 1.00 40.81 192 THR A C 1
ATOM 1474 O O . THR A 1 192 ? 6.574 15.263 14.183 1.00 40.81 192 THR A O 1
ATOM 1477 N N . LEU A 1 193 ? 6.832 15.624 11.982 1.00 42.47 193 LEU A N 1
ATOM 1478 C CA . LEU A 1 193 ? 8.015 14.797 11.820 1.00 42.47 193 LEU A CA 1
ATOM 1479 C C . LEU A 1 193 ? 9.169 15.527 12.517 1.00 42.47 193 LEU A C 1
ATOM 1481 O O . LEU A 1 193 ? 9.725 16.491 11.987 1.00 42.47 193 LEU A O 1
ATOM 1485 N N . VAL A 1 194 ? 9.503 15.102 13.736 1.00 49.25 194 VAL A N 1
ATOM 1486 C CA . VAL A 1 194 ? 10.692 15.575 14.449 1.00 49.25 194 VAL A CA 1
ATOM 1487 C C . VAL A 1 194 ? 11.907 15.137 13.637 1.00 49.25 194 VAL A C 1
ATOM 1489 O O . VAL A 1 194 ? 12.346 13.989 13.691 1.00 49.25 194 VAL A O 1
ATOM 1492 N N . ARG A 1 195 ? 12.419 16.063 12.826 1.00 47.69 195 ARG A N 1
ATOM 1493 C CA . ARG A 1 195 ? 13.661 15.920 12.073 1.00 47.69 195 ARG A CA 1
ATOM 1494 C C . ARG A 1 195 ? 14.810 15.790 13.084 1.00 47.69 195 ARG A C 1
ATOM 1496 O O . ARG A 1 195 ? 14.991 16.714 13.880 1.00 47.69 195 ARG A O 1
ATOM 1503 N N . PRO A 1 196 ? 15.583 14.689 13.091 1.00 46.22 196 PRO A N 1
ATOM 1504 C CA . PRO A 1 196 ? 16.750 14.593 13.954 1.00 46.22 196 PRO A CA 1
ATOM 1505 C C . PRO A 1 196 ? 17.747 15.696 13.582 1.00 46.22 196 PRO A C 1
ATOM 1507 O O . PRO A 1 196 ? 18.008 15.954 12.403 1.00 46.22 196 PRO A O 1
ATOM 1510 N N . ALA A 1 197 ? 18.239 16.389 14.608 1.00 55.06 197 ALA A N 1
ATOM 1511 C CA . ALA A 1 197 ? 19.198 17.475 14.477 1.00 55.06 197 ALA A CA 1
ATOM 1512 C C . ALA A 1 197 ? 20.469 16.990 13.752 1.00 55.06 197 ALA A C 1
ATOM 1514 O O . ALA A 1 197 ? 20.919 15.870 14.011 1.00 55.06 197 ALA A O 1
ATOM 1515 N N . PRO A 1 198 ? 21.067 17.805 12.863 1.00 50.62 198 PRO A N 1
ATOM 1516 C CA . PRO A 1 198 ? 22.339 17.462 12.249 1.00 50.62 198 PRO A CA 1
ATOM 1517 C C . PRO A 1 198 ? 23.410 17.349 13.338 1.00 50.62 198 PRO A C 1
ATOM 1519 O O . PRO A 1 198 ? 23.650 18.282 14.105 1.00 50.62 198 PRO A O 1
ATOM 1522 N N . THR A 1 199 ? 24.035 16.178 13.418 1.00 54.06 199 THR A N 1
ATOM 1523 C CA . THR A 1 199 ? 25.225 15.944 14.231 1.00 54.06 199 THR A CA 1
ATOM 1524 C C . THR A 1 199 ? 26.346 16.820 13.677 1.00 54.06 199 THR A C 1
ATOM 1526 O O . THR A 1 199 ? 26.805 16.603 12.560 1.00 54.06 199 THR A O 1
ATOM 1529 N N . ASN A 1 200 ? 26.739 17.843 14.437 1.00 51.03 200 ASN A N 1
ATOM 1530 C CA . ASN A 1 200 ? 27.905 18.668 14.138 1.00 51.03 200 ASN A CA 1
ATOM 1531 C C . ASN A 1 200 ? 29.151 17.775 14.067 1.00 51.03 200 ASN A C 1
ATOM 1533 O O . ASN A 1 200 ? 29.571 17.216 15.082 1.00 51.03 200 ASN A O 1
ATOM 1537 N N . GLU A 1 201 ? 29.747 17.662 12.882 1.00 50.84 201 GLU A N 1
ATOM 1538 C CA . GLU A 1 201 ? 31.123 17.195 12.742 1.00 50.84 201 GLU A CA 1
ATOM 1539 C C . GLU A 1 201 ? 32.084 18.228 13.363 1.00 50.84 201 GLU A C 1
ATOM 1541 O O . GLU A 1 201 ? 31.908 19.436 13.168 1.00 50.84 201 GLU A O 1
ATOM 1546 N N . PRO A 1 202 ? 33.105 17.792 14.118 1.00 52.84 202 PRO A N 1
ATOM 1547 C CA . PRO A 1 202 ? 34.115 18.688 14.660 1.00 52.84 202 PRO A CA 1
ATOM 1548 C C . PRO A 1 202 ? 35.027 19.221 13.546 1.00 52.84 202 PRO A C 1
ATOM 1550 O O . PRO A 1 202 ? 35.743 18.469 12.886 1.00 52.84 202 PRO A O 1
ATOM 1553 N N . GLN A 1 203 ? 35.028 20.546 13.375 1.00 43.41 203 GLN A N 1
ATOM 1554 C CA . GLN A 1 203 ? 36.003 21.267 12.559 1.00 43.41 203 GLN A CA 1
ATOM 1555 C C . GLN A 1 203 ? 37.423 21.044 13.097 1.00 43.41 203 GLN A C 1
ATOM 1557 O O . GLN A 1 203 ? 37.733 21.364 14.246 1.00 43.41 203 GLN A O 1
ATOM 1562 N N . VAL A 1 204 ? 38.296 20.532 12.232 1.00 55.50 204 VAL A N 1
ATOM 1563 C CA . VAL A 1 204 ? 39.748 20.519 12.428 1.00 55.50 204 VAL A CA 1
ATOM 1564 C C . VAL A 1 204 ? 40.282 21.929 12.140 1.00 55.50 204 VAL A C 1
ATOM 1566 O O . VAL A 1 204 ? 39.991 22.461 11.070 1.00 55.50 204 VAL A O 1
ATOM 1569 N N . PRO A 1 205 ? 41.045 22.563 13.050 1.00 60.34 205 PRO A N 1
ATOM 1570 C CA . PRO A 1 205 ? 41.635 23.866 12.782 1.00 60.34 205 PRO A CA 1
ATOM 1571 C C . PRO A 1 205 ? 42.905 23.740 11.934 1.00 60.34 205 PRO A C 1
ATOM 1573 O O . PRO A 1 205 ? 43.877 23.091 12.333 1.00 60.34 205 PRO A O 1
ATOM 1576 N N . ASP A 1 206 ? 42.901 24.435 10.797 1.00 48.19 206 ASP A N 1
ATOM 1577 C CA . ASP A 1 206 ? 44.075 24.731 9.982 1.00 48.19 206 ASP A CA 1
ATOM 1578 C C . ASP A 1 206 ? 45.125 25.503 10.792 1.00 48.19 206 ASP A C 1
ATOM 1580 O O . ASP A 1 206 ? 44.858 26.561 11.370 1.00 48.19 206 ASP A O 1
ATOM 1584 N N . LYS A 1 207 ? 46.361 24.997 10.793 1.00 54.06 207 LYS A N 1
ATOM 1585 C CA . LYS A 1 207 ? 47.541 25.733 11.252 1.00 54.06 207 LYS A CA 1
ATOM 1586 C C . LYS A 1 207 ? 48.510 25.919 10.093 1.00 54.06 207 LYS A C 1
ATOM 1588 O O . LYS A 1 207 ? 49.313 25.046 9.782 1.00 54.06 207 LYS A O 1
ATOM 1593 N N . HIS A 1 208 ? 48.471 27.116 9.520 1.00 52.56 208 HIS A N 1
ATOM 1594 C CA . HIS A 1 208 ? 49.615 27.721 8.852 1.00 52.56 208 HIS A CA 1
ATOM 1595 C C . HIS A 1 208 ? 50.650 28.155 9.904 1.00 52.56 208 HIS A C 1
ATOM 1597 O O . HIS A 1 208 ? 50.316 28.905 10.821 1.00 52.56 208 HIS A O 1
ATOM 1603 N N . SER A 1 209 ? 51.914 27.749 9.752 1.00 54.34 209 SER A N 1
ATOM 1604 C CA . SER A 1 209 ? 53.078 28.565 10.132 1.00 54.34 209 SER A CA 1
ATOM 1605 C C . SER A 1 209 ? 54.359 28.052 9.476 1.00 54.34 209 SER A C 1
ATOM 1607 O O . SER A 1 209 ? 54.580 26.855 9.315 1.00 54.34 209 SER A O 1
ATOM 1609 N N . LEU A 1 210 ? 55.148 29.029 9.046 1.00 52.97 210 LEU A N 1
ATOM 1610 C CA . LEU A 1 210 ? 56.296 28.984 8.153 1.00 52.97 210 LEU A CA 1
ATOM 1611 C C . LEU A 1 210 ? 57.633 28.840 8.920 1.00 52.97 210 LEU A C 1
ATOM 1613 O O . LEU A 1 210 ? 57.740 29.319 10.043 1.00 52.97 210 LEU A O 1
ATOM 1617 N N . LEU A 1 211 ? 58.649 28.315 8.210 1.00 46.84 211 LEU A N 1
ATOM 1618 C CA . LEU A 1 211 ? 60.107 28.593 8.301 1.00 46.84 211 LEU A CA 1
ATOM 1619 C C . LEU A 1 211 ? 60.957 27.993 9.463 1.00 46.84 211 LEU A C 1
ATOM 1621 O O . LEU A 1 211 ? 60.975 28.523 10.564 1.00 46.84 211 LEU A O 1
ATOM 1625 N N . SER A 1 212 ? 61.703 26.916 9.124 1.00 47.03 212 SER A N 1
ATOM 1626 C CA . SER A 1 212 ? 63.169 26.602 9.223 1.00 47.03 212 SER A CA 1
ATOM 1627 C C . SER A 1 212 ? 64.108 27.261 10.275 1.00 47.03 212 SER A C 1
ATOM 1629 O O . SER A 1 212 ? 63.778 28.341 10.748 1.00 47.03 212 SER A O 1
ATOM 1631 N N . PRO A 1 213 ? 65.375 26.788 10.512 1.00 63.22 213 PRO A N 1
ATOM 1632 C CA . PRO A 1 213 ? 66.094 25.537 10.136 1.00 63.22 213 PRO A CA 1
ATOM 1633 C C . PRO A 1 213 ? 66.931 24.877 11.284 1.00 63.22 213 PRO A C 1
ATOM 1635 O O . PRO A 1 213 ? 67.203 25.516 12.292 1.00 63.22 213 PRO A O 1
ATOM 1638 N N . ALA A 1 214 ? 67.423 23.635 11.089 1.00 38.97 214 ALA A N 1
ATOM 1639 C CA . ALA A 1 214 ? 68.808 23.167 11.372 1.00 38.97 214 ALA A CA 1
ATOM 1640 C C . ALA A 1 214 ? 68.917 21.622 11.468 1.00 38.97 214 ALA A C 1
ATOM 1642 O O . ALA A 1 214 ? 68.387 21.020 12.389 1.00 38.97 214 ALA A O 1
ATOM 1643 N N . SER A 1 215 ? 69.619 21.038 10.488 1.00 48.53 215 SER A N 1
ATOM 1644 C CA . SER A 1 215 ? 70.662 19.986 10.512 1.00 48.53 215 SER A CA 1
ATOM 1645 C C . SER A 1 215 ? 70.722 18.826 11.544 1.00 48.53 215 SER A C 1
ATOM 1647 O O . SER A 1 215 ? 70.176 18.889 12.637 1.00 48.53 215 SER A O 1
ATOM 1649 N N . PRO A 1 216 ? 71.425 17.725 11.184 1.00 58.25 216 PRO A N 1
ATOM 1650 C CA . PRO A 1 216 ? 70.953 16.359 11.389 1.00 58.25 216 PRO A CA 1
ATOM 1651 C C . PRO A 1 216 ? 71.703 15.610 12.495 1.00 58.25 216 PRO A C 1
ATOM 1653 O O . PRO A 1 216 ? 72.911 15.772 12.640 1.00 58.25 216 PRO A O 1
ATOM 1656 N N . GLN A 1 217 ? 71.031 14.675 13.169 1.00 43.06 217 GLN A N 1
ATOM 1657 C CA . GLN A 1 217 ? 71.700 13.512 13.750 1.00 43.06 217 GLN A CA 1
ATOM 1658 C C . GLN A 1 217 ? 70.825 12.265 13.667 1.00 43.06 217 GLN A C 1
ATOM 1660 O O . GLN A 1 217 ? 69.619 12.281 13.899 1.00 43.06 217 GLN A O 1
ATOM 1665 N N . ALA A 1 218 ? 71.501 11.189 13.285 1.00 46.34 218 ALA A N 1
ATOM 1666 C CA . ALA A 1 218 ? 71.021 9.830 13.213 1.00 46.34 218 ALA A CA 1
ATOM 1667 C C . ALA A 1 218 ? 70.486 9.331 14.559 1.00 46.34 218 ALA A C 1
ATOM 1669 O O . ALA A 1 218 ? 71.070 9.619 15.600 1.00 46.34 218 ALA A O 1
ATOM 1670 N N . SER A 1 219 ? 69.467 8.474 14.516 1.00 46.28 219 SER A N 1
ATOM 1671 C CA . SER A 1 219 ? 69.501 7.164 15.177 1.00 46.28 219 SER A CA 1
ATOM 1672 C C . SER A 1 219 ? 68.272 6.350 14.799 1.00 46.28 219 SER A C 1
ATOM 1674 O O . SER A 1 219 ? 67.141 6.825 14.808 1.00 46.28 219 SER A O 1
ATOM 1676 N N . ALA A 1 220 ? 68.545 5.108 14.425 1.00 48.00 220 ALA A N 1
ATOM 1677 C CA . ALA A 1 220 ? 67.580 4.096 14.068 1.00 48.00 220 ALA A CA 1
ATOM 1678 C C . ALA A 1 220 ? 66.714 3.690 15.269 1.00 48.00 220 ALA A C 1
ATOM 1680 O O . ALA A 1 220 ? 67.218 3.470 16.370 1.00 48.00 220 ALA A O 1
ATOM 1681 N N . THR A 1 221 ? 65.422 3.480 15.031 1.00 55.41 221 THR A N 1
ATOM 1682 C CA . THR A 1 221 ? 64.629 2.492 15.774 1.00 55.41 221 THR A CA 1
ATOM 1683 C C . THR A 1 221 ? 63.460 2.045 14.891 1.00 55.41 221 THR A C 1
ATOM 1685 O O . THR A 1 221 ? 62.681 2.890 14.452 1.00 55.41 221 THR A O 1
ATOM 1688 N N . PRO A 1 222 ? 63.329 0.748 14.567 1.00 56.75 222 PRO A N 1
ATOM 1689 C CA . PRO A 1 222 ? 62.179 0.250 13.827 1.00 56.75 222 PRO A CA 1
ATOM 1690 C C . PRO A 1 222 ? 60.970 0.175 14.767 1.00 56.75 222 PRO A C 1
ATOM 1692 O O . PRO A 1 222 ? 61.006 -0.528 15.776 1.00 56.75 222 PRO A O 1
ATOM 1695 N N . LEU A 1 223 ? 59.889 0.891 14.439 1.00 50.69 223 LEU A N 1
ATOM 1696 C CA . LEU A 1 223 ? 58.596 0.683 15.086 1.00 50.69 223 LEU A CA 1
ATOM 1697 C C . LEU A 1 223 ? 58.004 -0.638 14.585 1.00 50.69 223 LEU A C 1
ATOM 1699 O O . LEU A 1 223 ? 57.425 -0.733 13.503 1.00 50.69 223 LEU A O 1
ATOM 1703 N N . THR A 1 224 ? 58.167 -1.663 15.410 1.00 54.22 224 THR A N 1
ATOM 1704 C CA . THR A 1 224 ? 57.427 -2.919 15.363 1.00 54.22 224 THR A CA 1
ATOM 1705 C C . THR A 1 224 ? 55.932 -2.614 15.437 1.00 54.22 224 THR A C 1
ATOM 1707 O O . THR A 1 224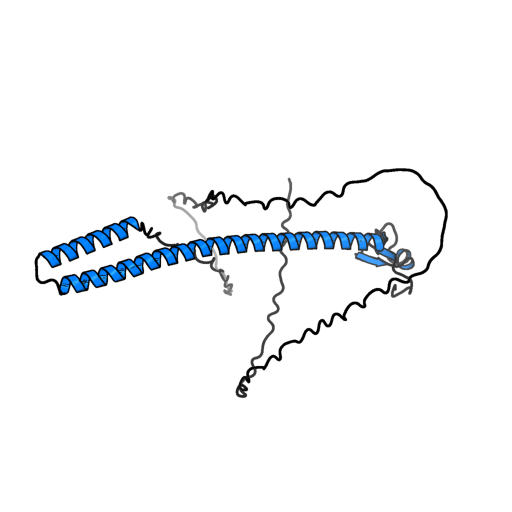 ? 55.418 -2.194 16.472 1.00 54.22 224 THR A O 1
ATOM 1710 N N . SER A 1 225 ? 55.231 -2.803 14.322 1.00 59.84 225 SER A N 1
ATOM 1711 C CA . SER A 1 225 ? 53.768 -2.797 14.296 1.00 59.84 225 SER A CA 1
ATOM 1712 C C . SER A 1 225 ? 53.262 -4.069 14.992 1.00 59.84 225 SER A C 1
ATOM 1714 O O . SER A 1 225 ? 53.782 -5.148 14.690 1.00 59.84 225 SER A O 1
ATOM 1716 N N . PRO A 1 226 ? 52.286 -4.002 15.913 1.00 68.75 226 PRO A N 1
ATOM 1717 C CA . PRO A 1 226 ? 51.691 -5.205 16.482 1.00 68.75 226 PRO A CA 1
ATOM 1718 C C . PRO A 1 226 ? 50.889 -5.960 15.403 1.00 68.75 226 PRO A C 1
ATOM 1720 O O . PRO A 1 226 ? 50.251 -5.323 14.560 1.00 68.75 226 PRO A O 1
ATOM 1723 N N . PRO A 1 227 ? 50.902 -7.304 15.402 1.00 64.50 227 PRO A N 1
ATOM 1724 C CA . PRO A 1 227 ? 50.136 -8.086 14.444 1.00 64.50 227 PRO A CA 1
ATOM 1725 C C . PRO A 1 227 ? 48.636 -7.942 14.724 1.00 64.50 227 PRO A C 1
ATOM 1727 O O . PRO A 1 227 ? 48.173 -8.147 15.847 1.00 64.50 227 PRO A O 1
ATOM 1730 N N . LEU A 1 228 ? 47.874 -7.606 13.683 1.00 62.84 228 LEU A N 1
ATOM 1731 C CA . LEU A 1 228 ? 46.417 -7.722 13.680 1.00 62.84 228 LEU A CA 1
ATOM 1732 C C . LEU A 1 228 ? 46.026 -9.194 13.909 1.00 62.84 228 LEU A C 1
ATOM 1734 O O . LEU A 1 228 ? 46.599 -10.074 13.259 1.00 62.84 228 LEU A O 1
ATOM 1738 N N . PRO A 1 229 ? 45.059 -9.494 14.795 1.00 67.75 229 PRO A N 1
ATOM 1739 C CA . PRO A 1 229 ? 44.548 -10.850 14.933 1.00 67.75 229 PRO A CA 1
ATOM 1740 C C . PRO A 1 229 ? 43.825 -11.275 13.643 1.00 67.75 229 PRO A C 1
ATOM 1742 O O . PRO A 1 229 ? 43.189 -10.442 12.989 1.00 67.75 229 PRO A O 1
ATOM 1745 N N . PRO A 1 230 ? 43.884 -12.563 13.261 1.00 61.22 230 PRO A N 1
ATOM 1746 C CA . PRO A 1 230 ? 43.161 -13.054 12.100 1.00 61.22 230 PRO A CA 1
ATOM 1747 C C . PRO A 1 230 ? 41.655 -12.935 12.349 1.00 61.22 230 PRO A C 1
ATOM 1749 O O . PRO A 1 230 ? 41.117 -13.519 13.291 1.00 61.22 230 PRO A O 1
ATOM 1752 N N . ALA A 1 231 ? 40.974 -12.192 11.476 1.00 49.84 231 ALA A N 1
ATOM 1753 C CA . ALA A 1 231 ? 39.522 -12.163 11.388 1.00 49.84 231 ALA A CA 1
ATOM 1754 C C . ALA A 1 231 ? 39.014 -13.561 11.003 1.00 49.84 231 ALA A C 1
ATOM 1756 O O . ALA A 1 231 ? 38.879 -13.908 9.832 1.00 49.84 231 ALA A O 1
ATOM 1757 N N . THR A 1 232 ? 38.748 -14.384 12.011 1.00 47.94 232 THR A N 1
ATOM 1758 C CA . THR A 1 232 ? 38.006 -15.634 11.877 1.00 47.94 232 THR A CA 1
ATOM 1759 C C . THR A 1 232 ? 36.521 -15.300 11.917 1.00 47.94 232 THR A C 1
ATOM 1761 O O . THR A 1 232 ? 35.849 -15.442 12.932 1.00 47.94 232 THR A O 1
ATOM 1764 N N . LEU A 1 233 ? 35.984 -14.851 10.780 1.00 49.53 233 LEU A N 1
ATOM 1765 C CA . LEU A 1 233 ? 34.547 -14.944 10.524 1.00 49.53 233 LEU A CA 1
ATOM 1766 C C . LEU A 1 233 ? 34.226 -16.397 10.158 1.00 49.53 233 LEU A C 1
ATOM 1768 O O . LEU A 1 233 ? 33.984 -16.738 9.003 1.00 49.53 233 LEU A O 1
ATOM 1772 N N . ALA A 1 234 ? 34.268 -17.272 11.163 1.00 47.06 234 ALA A N 1
ATOM 1773 C CA . ALA A 1 234 ? 33.647 -18.582 11.079 1.00 47.06 234 ALA A CA 1
ATOM 1774 C C . ALA A 1 234 ? 32.134 -18.376 11.208 1.00 47.06 234 ALA A C 1
ATOM 1776 O O . ALA A 1 234 ? 31.582 -18.302 12.305 1.00 47.06 234 ALA A O 1
ATOM 1777 N N . TRP A 1 235 ? 31.464 -18.234 10.066 1.00 51.44 235 TRP A N 1
ATOM 1778 C CA . TRP A 1 235 ? 30.011 -18.292 9.981 1.00 51.44 235 TRP A CA 1
ATOM 1779 C C . TRP A 1 235 ? 29.589 -19.755 10.157 1.00 51.44 235 TRP A C 1
ATOM 1781 O O . TRP A 1 235 ? 29.339 -20.482 9.197 1.00 51.44 235 TRP A O 1
ATOM 1791 N N . SER A 1 236 ? 29.579 -20.219 11.405 1.00 45.78 236 SER A N 1
ATOM 1792 C CA . SER A 1 236 ? 29.029 -21.523 11.760 1.00 45.78 236 SER A CA 1
ATOM 1793 C C . SER A 1 236 ? 27.517 -21.456 11.578 1.00 45.78 236 SER A C 1
ATOM 1795 O O . SER A 1 236 ? 26.805 -20.850 12.378 1.00 45.78 236 SER A O 1
ATOM 1797 N N . SER A 1 237 ? 27.030 -22.042 10.487 1.00 56.12 237 SER A N 1
ATOM 1798 C CA . SER A 1 237 ? 25.603 -22.310 10.325 1.00 56.12 237 SER A CA 1
ATOM 1799 C C . SER A 1 237 ? 25.172 -23.285 11.427 1.00 56.12 237 SER A C 1
ATOM 1801 O O . SER A 1 237 ? 25.865 -24.286 11.632 1.00 56.12 237 SER A O 1
ATOM 1803 N N . PRO A 1 238 ? 24.077 -23.024 12.160 1.00 61.50 238 PRO A N 1
ATOM 1804 C CA . PRO A 1 238 ? 23.563 -23.996 13.113 1.00 61.50 238 PRO A CA 1
ATOM 1805 C C . PRO A 1 238 ? 23.125 -25.266 12.363 1.00 61.50 238 PRO A C 1
ATOM 1807 O O . PRO A 1 238 ? 22.607 -25.160 11.245 1.00 61.50 238 PRO A O 1
ATOM 1810 N N . PRO A 1 239 ? 23.316 -26.464 12.944 1.00 57.28 239 PRO A N 1
ATOM 1811 C CA . PRO A 1 239 ? 22.760 -27.683 12.383 1.00 57.28 239 PRO A CA 1
ATOM 1812 C C . PRO A 1 239 ? 21.233 -27.568 12.412 1.00 57.28 239 PRO A C 1
ATOM 1814 O O . PRO A 1 239 ? 20.612 -27.516 13.471 1.00 57.28 239 PRO A O 1
ATOM 1817 N N . MET A 1 240 ? 20.629 -27.473 11.230 1.00 53.94 240 MET A N 1
ATOM 1818 C CA . MET A 1 240 ? 19.201 -27.706 11.054 1.00 53.94 240 MET A CA 1
ATOM 1819 C C . MET A 1 240 ? 18.967 -29.204 11.240 1.00 53.94 240 MET A C 1
ATOM 1821 O O . MET A 1 240 ? 19.096 -29.978 10.291 1.00 53.94 240 MET A O 1
ATOM 1825 N N . ASP A 1 241 ? 18.641 -29.611 12.464 1.00 51.81 241 ASP A N 1
ATOM 1826 C CA . ASP A 1 241 ? 17.983 -30.891 12.696 1.00 51.81 241 ASP A CA 1
ATOM 1827 C C . ASP A 1 241 ? 16.621 -30.839 12.000 1.00 51.81 241 ASP A C 1
ATOM 1829 O O . ASP A 1 241 ? 15.681 -30.170 12.438 1.00 51.81 241 ASP A O 1
ATOM 1833 N N . ALA A 1 242 ? 16.540 -31.503 10.849 1.00 50.00 242 ALA A N 1
ATOM 1834 C CA . ALA A 1 242 ? 15.297 -31.679 10.128 1.00 50.00 242 ALA A CA 1
ATOM 1835 C C . ALA A 1 242 ? 14.334 -32.503 11.004 1.00 50.00 242 ALA A C 1
ATOM 1837 O O . ALA A 1 242 ? 14.683 -33.614 11.414 1.00 50.00 242 ALA A O 1
ATOM 1838 N N . PRO A 1 243 ? 13.115 -32.016 11.293 1.00 55.75 243 PRO A N 1
ATOM 1839 C CA . PRO A 1 243 ? 12.117 -32.842 11.947 1.00 55.75 243 PRO A CA 1
ATOM 1840 C C . PRO A 1 243 ? 11.767 -34.013 11.025 1.00 55.75 243 PRO A C 1
ATOM 1842 O O . PRO A 1 243 ? 11.289 -33.817 9.904 1.00 55.75 243 PRO A O 1
ATOM 1845 N N . ASN A 1 244 ? 12.012 -35.231 11.522 1.00 51.56 244 ASN A N 1
ATOM 1846 C CA . ASN A 1 244 ? 11.576 -36.491 10.927 1.00 51.56 244 ASN A CA 1
ATOM 1847 C C . ASN A 1 244 ? 10.085 -36.407 10.583 1.00 51.56 244 ASN A C 1
ATOM 1849 O O . ASN A 1 244 ? 9.215 -36.554 11.441 1.00 51.56 244 ASN A O 1
ATOM 1853 N N . THR A 1 245 ? 9.801 -36.149 9.312 1.00 54.56 245 THR A N 1
ATOM 1854 C CA . THR A 1 245 ? 8.453 -36.168 8.758 1.00 54.56 245 THR A CA 1
ATOM 1855 C C . THR A 1 245 ? 8.172 -37.604 8.318 1.00 54.56 245 THR A C 1
ATOM 1857 O O . THR A 1 245 ? 8.939 -38.150 7.522 1.00 54.56 245 THR A O 1
ATOM 1860 N N . PRO A 1 246 ? 7.124 -38.265 8.843 1.00 61.75 246 PRO A N 1
ATOM 1861 C CA . PRO A 1 246 ? 6.799 -39.627 8.447 1.00 61.75 246 PRO A CA 1
ATOM 1862 C C . PRO A 1 246 ? 6.436 -39.674 6.960 1.00 61.75 246 PRO A C 1
ATOM 1864 O O . PRO A 1 246 ? 5.673 -38.844 6.462 1.00 61.75 246 PRO A O 1
ATOM 1867 N N . SER A 1 247 ? 7.003 -40.654 6.254 1.00 59.84 247 SER A N 1
ATOM 1868 C CA . SER A 1 247 ? 6.748 -40.893 4.836 1.00 59.84 247 SER A CA 1
ATOM 1869 C C . SER A 1 247 ? 5.246 -41.075 4.568 1.00 59.84 247 SER A C 1
ATOM 1871 O O . SER A 1 247 ? 4.601 -41.870 5.258 1.00 59.84 247 SER A O 1
ATOM 1873 N N . PRO A 1 248 ? 4.669 -40.380 3.571 1.00 69.19 248 PRO A N 1
ATOM 1874 C CA . PRO A 1 248 ? 3.282 -40.594 3.185 1.00 69.19 248 PRO A CA 1
ATOM 1875 C C . PRO A 1 248 ? 3.109 -41.975 2.524 1.00 69.19 248 PRO A C 1
ATOM 1877 O O . PRO A 1 248 ? 4.030 -42.463 1.860 1.00 69.19 248 PRO A O 1
ATOM 1880 N N . PRO A 1 249 ? 1.938 -42.619 2.682 1.00 67.75 249 PRO A N 1
ATOM 1881 C CA . PRO A 1 249 ? 1.663 -43.913 2.071 1.00 67.75 249 PRO A CA 1
ATOM 1882 C C . PRO A 1 249 ? 1.658 -43.820 0.534 1.00 67.75 249 PRO A C 1
ATOM 1884 O O . PRO A 1 249 ? 1.259 -42.796 -0.028 1.00 67.75 249 PRO A O 1
ATOM 1887 N N . PRO A 1 250 ? 2.059 -44.893 -0.171 1.00 61.62 250 PRO A N 1
ATOM 1888 C CA . PRO A 1 250 ? 2.093 -44.911 -1.625 1.00 61.62 250 PRO A CA 1
ATOM 1889 C C . PRO A 1 250 ? 0.660 -44.940 -2.164 1.00 61.62 250 PRO A C 1
ATOM 1891 O O . PRO A 1 250 ? -0.036 -45.950 -2.071 1.00 61.62 250 PRO A O 1
ATOM 1894 N N . GLY A 1 251 ? 0.197 -43.829 -2.734 1.00 54.12 251 GLY A N 1
ATOM 1895 C CA . GLY A 1 251 ? -1.138 -43.791 -3.315 1.00 54.12 251 GLY A CA 1
ATOM 1896 C C . GLY A 1 251 ? -1.478 -42.498 -4.041 1.00 54.12 251 GLY A C 1
ATOM 1897 O O . GLY A 1 251 ? -1.857 -41.520 -3.410 1.00 54.12 251 GLY A O 1
ATOM 1898 N N . LYS A 1 252 ? -1.487 -42.597 -5.378 1.00 45.91 252 LYS A N 1
ATOM 1899 C CA . LYS A 1 252 ? -2.048 -41.675 -6.387 1.00 45.91 252 LYS A CA 1
ATOM 1900 C C . LYS A 1 252 ? -1.115 -40.551 -6.850 1.00 45.91 252 LYS A C 1
ATOM 1902 O O . LYS A 1 252 ? -0.946 -39.522 -6.210 1.00 45.91 252 LYS A O 1
ATOM 1907 N N . ALA A 1 253 ? -0.566 -40.767 -8.046 1.00 45.88 253 ALA A N 1
ATOM 1908 C CA . ALA A 1 253 ? 0.121 -39.767 -8.846 1.00 45.88 253 ALA A CA 1
ATOM 1909 C C .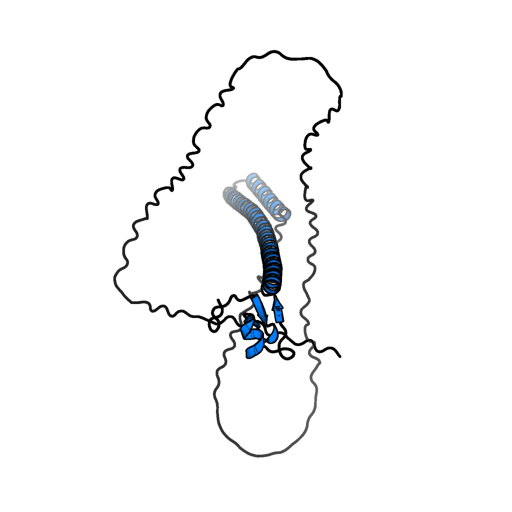 ALA A 1 253 ? -0.804 -38.567 -9.105 1.00 45.88 253 ALA A C 1
ATOM 1911 O O . ALA A 1 253 ? -1.812 -38.682 -9.803 1.00 45.88 253 ALA A O 1
ATOM 1912 N N . PHE A 1 254 ? -0.453 -37.418 -8.531 1.00 45.03 254 PHE A N 1
ATOM 1913 C CA . PHE A 1 254 ? -1.061 -36.136 -8.855 1.00 45.03 254 PHE A CA 1
ATOM 1914 C C . PHE A 1 254 ? -0.312 -35.563 -10.063 1.00 45.03 254 PHE A C 1
ATOM 1916 O O . PHE A 1 254 ? 0.851 -35.174 -9.965 1.00 45.03 254 PHE A O 1
ATOM 1923 N N . VAL A 1 255 ? -0.958 -35.568 -11.227 1.00 48.84 255 VAL A N 1
ATOM 1924 C CA . VAL A 1 255 ? -0.433 -34.934 -12.441 1.00 48.84 255 VAL A CA 1
ATOM 1925 C C . VAL A 1 255 ? -0.584 -33.423 -12.276 1.00 48.84 255 VAL A C 1
ATOM 1927 O O . VAL A 1 255 ? -1.667 -32.872 -12.468 1.00 48.84 255 VAL A O 1
ATOM 1930 N N . LEU A 1 256 ? 0.502 -32.747 -11.907 1.00 43.62 256 LEU A N 1
ATOM 1931 C CA . LEU A 1 256 ? 0.604 -31.292 -11.987 1.00 43.62 256 LEU A CA 1
ATOM 1932 C C . LEU A 1 256 ? 0.713 -30.896 -13.465 1.00 43.62 256 LEU A C 1
ATOM 1934 O O . LEU A 1 256 ? 1.750 -31.088 -14.097 1.00 43.62 256 LEU A O 1
ATOM 1938 N N . ARG A 1 257 ? -0.372 -30.354 -14.028 1.00 45.94 257 ARG A N 1
ATOM 1939 C CA . ARG A 1 257 ? -0.315 -29.593 -15.281 1.00 45.94 257 ARG A CA 1
ATOM 1940 C C . ARG A 1 257 ? 0.229 -28.192 -14.971 1.00 45.94 257 ARG A C 1
ATOM 1942 O O . ARG A 1 257 ? -0.376 -27.506 -14.149 1.00 45.94 257 ARG A O 1
ATOM 1949 N N . PRO A 1 258 ? 1.327 -27.748 -15.602 1.00 44.66 258 PRO A N 1
ATOM 1950 C CA . PRO A 1 258 ? 1.769 -26.367 -15.494 1.00 44.66 258 PRO A CA 1
ATOM 1951 C C . PRO A 1 258 ? 0.830 -25.481 -16.319 1.00 44.66 258 PRO A C 1
ATOM 1953 O O . PRO A 1 258 ? 0.781 -25.571 -17.545 1.00 44.66 258 PRO A O 1
ATOM 1956 N N . ASP A 1 259 ? 0.056 -24.648 -15.632 1.00 39.50 259 ASP A N 1
ATOM 1957 C CA . ASP A 1 259 ? -0.840 -23.665 -16.238 1.00 39.50 259 ASP A CA 1
ATOM 1958 C C . ASP A 1 259 ? -0.023 -22.404 -16.579 1.00 39.50 259 ASP A C 1
ATOM 1960 O O . ASP A 1 259 ? 0.047 -21.436 -15.822 1.00 39.50 259 ASP A O 1
ATOM 1964 N N . THR A 1 260 ? 0.696 -22.435 -17.703 1.00 46.12 260 THR A N 1
ATOM 1965 C CA . THR A 1 260 ? 1.366 -21.250 -18.252 1.00 46.12 260 THR A CA 1
ATOM 1966 C C . THR A 1 260 ? 0.339 -20.397 -18.989 1.00 46.12 260 THR A C 1
ATOM 1968 O O . THR A 1 260 ? 0.082 -20.614 -20.174 1.00 46.12 260 THR A O 1
ATOM 1971 N N . ARG A 1 261 ? -0.253 -19.411 -18.307 1.00 49.16 261 ARG A N 1
ATOM 1972 C CA . ARG A 1 261 ? -0.989 -18.340 -18.993 1.00 49.16 261 ARG A CA 1
ATOM 1973 C C . ARG A 1 261 ? -0.015 -17.254 -19.464 1.00 49.16 261 ARG A C 1
ATOM 1975 O O . ARG A 1 261 ? 0.813 -16.808 -18.669 1.00 49.16 261 ARG A O 1
ATOM 1982 N N . PRO A 1 262 ? -0.099 -16.806 -20.728 1.00 45.94 262 PRO A N 1
ATOM 1983 C CA . PRO A 1 262 ? 0.715 -15.707 -21.218 1.00 45.94 262 PRO A CA 1
ATOM 1984 C C . PRO A 1 262 ? 0.233 -14.384 -20.612 1.00 45.94 262 PRO A C 1
ATOM 1986 O O . PRO A 1 262 ? -0.960 -14.080 -20.605 1.00 45.94 262 PRO A O 1
ATOM 1989 N N . VAL A 1 263 ? 1.179 -13.588 -20.117 1.00 52.66 263 VAL A N 1
ATOM 1990 C CA . VAL A 1 263 ? 0.954 -12.200 -19.704 1.00 52.66 263 VAL A CA 1
ATOM 1991 C C . VAL A 1 263 ? 0.656 -11.381 -20.963 1.00 52.66 263 VAL A C 1
ATOM 1993 O O . VAL A 1 263 ? 1.536 -11.170 -21.795 1.00 52.66 263 VAL A O 1
ATOM 1996 N N . GLN A 1 264 ? -0.594 -10.946 -21.126 1.00 51.50 264 GLN A N 1
ATOM 1997 C CA . GLN A 1 264 ? -0.987 -10.003 -22.172 1.00 51.50 264 GLN A CA 1
ATOM 1998 C C . GLN A 1 264 ? -0.487 -8.602 -21.795 1.00 51.50 264 GLN A C 1
ATOM 2000 O O . GLN A 1 264 ? -0.849 -8.062 -20.751 1.00 51.50 264 GLN A O 1
ATOM 2005 N N . ALA A 1 265 ? 0.364 -8.022 -22.640 1.00 52.84 265 ALA A N 1
ATOM 2006 C CA . ALA A 1 265 ? 0.785 -6.632 -22.516 1.00 52.84 265 ALA A CA 1
ATOM 2007 C C . ALA A 1 265 ? -0.393 -5.685 -22.833 1.00 52.84 265 ALA A C 1
ATOM 2009 O O . ALA A 1 265 ? -1.174 -5.980 -23.743 1.00 52.84 265 ALA A O 1
ATOM 2010 N N . PRO A 1 266 ? -0.529 -4.546 -22.131 1.00 52.44 266 PRO A N 1
ATOM 2011 C CA . PRO A 1 266 ? -1.594 -3.591 -22.403 1.00 52.44 266 PRO A CA 1
ATOM 2012 C C . PRO A 1 266 ? -1.413 -2.953 -23.785 1.00 52.44 266 PRO A C 1
ATOM 2014 O O . PRO A 1 266 ? -0.336 -2.463 -24.136 1.00 52.44 266 PRO A O 1
ATOM 2017 N N . SER A 1 267 ? -2.495 -2.969 -24.565 1.00 49.72 267 SER A N 1
ATOM 2018 C CA . SER A 1 267 ? -2.585 -2.300 -25.862 1.00 49.72 267 SER A CA 1
ATOM 2019 C C . SER A 1 267 ? -2.481 -0.787 -25.667 1.00 49.72 267 SER A C 1
ATOM 2021 O O . SER A 1 267 ? -3.217 -0.202 -24.877 1.00 49.72 267 SER A O 1
ATOM 2023 N N . ARG A 1 268 ? -1.545 -0.155 -26.381 1.00 48.22 268 ARG A N 1
ATOM 2024 C CA . ARG A 1 268 ? -1.446 1.304 -26.488 1.00 48.22 268 ARG A CA 1
ATOM 2025 C C . ARG A 1 268 ? -2.637 1.818 -27.294 1.00 48.22 268 ARG A C 1
ATOM 2027 O O . ARG A 1 268 ? -2.693 1.590 -28.500 1.00 48.22 268 ARG A O 1
ATOM 2034 N N . GLU A 1 269 ? -3.547 2.528 -26.639 1.00 56.28 269 GLU A N 1
ATOM 2035 C CA . GLU A 1 269 ? -4.491 3.404 -27.327 1.00 56.28 269 GLU A CA 1
ATOM 2036 C C . GLU A 1 269 ? -3.727 4.545 -28.006 1.00 56.28 269 GLU A C 1
ATOM 2038 O O . GLU A 1 269 ? -2.861 5.204 -27.423 1.00 56.28 269 GLU A O 1
ATOM 2043 N N . VAL A 1 270 ? -4.030 4.716 -29.288 1.00 54.28 270 VAL A N 1
ATOM 2044 C CA . VAL A 1 270 ? -3.540 5.781 -30.152 1.00 54.28 270 VAL A CA 1
ATOM 2045 C C . VAL A 1 270 ? -4.301 7.052 -29.786 1.00 54.28 270 VAL A C 1
ATOM 2047 O O . VAL A 1 270 ? -5.507 7.140 -30.007 1.00 54.28 270 VAL A O 1
ATOM 2050 N N . LEU A 1 271 ? -3.592 8.035 -29.228 1.00 56.59 271 LEU A N 1
ATOM 2051 C CA . LEU A 1 271 ? -4.076 9.410 -29.134 1.00 56.59 271 LEU A CA 1
ATOM 2052 C C . LEU A 1 271 ? -4.205 9.968 -30.555 1.00 56.59 271 LEU A C 1
ATOM 2054 O O . LEU A 1 271 ? -3.217 10.090 -31.277 1.00 56.59 271 LEU A O 1
ATOM 2058 N N . ASN A 1 272 ? -5.439 10.269 -30.941 1.00 54.25 272 ASN A N 1
ATOM 2059 C CA . ASN A 1 272 ? -5.781 10.964 -32.171 1.00 54.25 272 ASN A CA 1
ATOM 2060 C C . ASN A 1 272 ? -5.946 12.448 -31.804 1.00 54.25 272 ASN A C 1
ATOM 2062 O O . ASN A 1 272 ? -6.947 12.818 -31.192 1.00 54.25 272 ASN A O 1
ATOM 2066 N N . GLU A 1 273 ? -4.954 13.282 -32.120 1.00 58.03 273 GLU A N 1
ATOM 2067 C CA . GLU A 1 273 ? -5.102 14.741 -32.088 1.00 58.03 273 GLU A CA 1
ATOM 2068 C C . GLU A 1 273 ? -5.743 15.211 -33.402 1.00 58.03 273 GLU A C 1
ATOM 2070 O O . GLU A 1 273 ? -5.318 14.830 -34.497 1.00 58.03 273 GLU A O 1
ATOM 2075 N N . ARG A 1 274 ? -6.788 16.028 -33.268 1.00 61.19 274 ARG A N 1
ATOM 2076 C CA . ARG A 1 274 ? -7.282 16.954 -34.288 1.00 61.19 274 ARG A CA 1
ATOM 2077 C C . ARG A 1 274 ? -7.028 18.366 -33.798 1.00 61.19 274 ARG A C 1
ATOM 2079 O O . ARG A 1 274 ? -7.227 18.579 -32.582 1.00 61.19 274 ARG A O 1
#

Mean predicted aligned error: 20.07 Å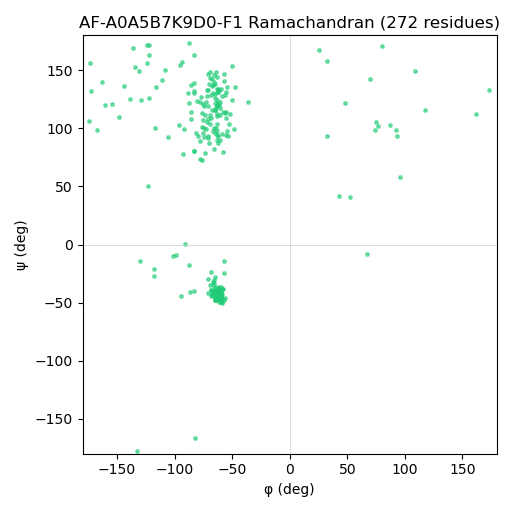

Sequence (274 aa):
MCPEHGSRLAFWCVSCETAACGECLFDRHPRPAHDLIRLQDQLHTLQERMRIRAVRLVSQLVSAAEENVAEVRAALVVVVEYLRQRKVLDDLARRARTAREAAKAARDYGDVTSVRDTIDAIQRDFEEAAITTTNRVCVSDPPSLSHSSSSSFSSSSSSSSPSSPSTSMGSSPVEDPHPKSVRDLHLSQEMTLVRPAPTNEPQVPDKHSLLSPASPQASATPLTSPPLPPATLAWSSPPMDAPNTPSPPPGKAFVLRPDTRPVQAPSREVLNER

InterPro domains:
  IPR000315 B-box-type zinc finger [PF00643] (1-35)
  IPR000315 B-box-type zinc finger [PS50119] (1-39)

Organism: Portunus trituberculatus (NCBI:txid210409)

Radius of gyration: 41.32 Å; Cα contacts (8 Å, |Δi|>4): 87; chains: 1; bounding box: 121×74×102 Å

Secondary structure (DSSP, 8-state):
--TTT-PPP-EEETTTTEEE-HHHHHHTS-TTTS-EEEHHHHHHHHHHHHHHHHHHHHHHHHHHHHHHHHHHHHHHHHHHHHHHHHHHHHHHHHHHHHHHHHHHH--SHHHHHHHHHHHHHHHHHHHHTT---------PPP----------------------------------------------------PPPP--PPPPPP------------------PPPPPP--------------PPPPPS-------------PPPP-------